Protein AF-0000000079477704 (afdb_homodimer)

Foldseek 3Di:
DPPPPPPPPDQDPVLVVLQCVLPPVNPQWHALVSVQVSDAAPVRHTADSQLSQVLQVVQVPPPPRTDGSVSSSVSVVVLVVLVVLQCVLPPVPPRWAALVSQVVSCVVVPDDDDSVVSQVLLVVQVPPPPNTHISSSSVLSVQLVVLLVVLVVVQPPVPPSDGDDDDVSVVCSCCVRNGD/DPPPVPPPPDQDPVLVVLQCVLPPVNPQWHALVSVQVSDAAPVRHTADSQLSQVLQVVQVPVPPRTDGSVSSSVSVVVLVVLVVLQCVLPVVNPRWAALVSQVVSCVVVPDDDDSVVSQVLLVVQVPPPPRTHISSSSVLSVQLVVLLVVLVVVQPPVPPSDGDDDDVSVVCSCCVRNGD

Radius of gyration: 22.32 Å; Cα contacts (8 Å, |Δi|>4): 446; chains: 2; bounding box: 52×56×102 Å

Secondary structure (DSSP, 8-state):
-----S------HHHHHHHHHH-TT-SS-B-HHHHHHH-B-TTSPBPPHHHHHHHHHHH-TT-SSSB-HHHHHHHHHHHHHHHHHHHHH-TT--SSB-HHHHHHHHHHHT----HHHHHHHHHHH-SSSSSSB-HHHHHHHHHHHHHHHHHHHHH-TT-SSEEEEEHHHHHHHHHHHH--/-----S------HHHHHHHHHH-TT-SS-B-HHHHHHH-B-TTSPBPPHHHHHHHHHHH-TT-SSSB-HHHHHHHHHHHHHHHHHHHHH-TT--SSB-HHHHHHHHHHHT----HHHHHHHHHHH-SSSSSSB-HHHHHHHHHHHHHHHHHHHHH-TT-SSEEEEEHHHHHHHHHHHH--

Structure (mmCIF, N/CA/C/O backbone):
data_AF-0000000079477704-model_v1
#
loop_
_entity.id
_entity.type
_entity.pdbx_description
1 polymer 'EF-hand domain-containing protein'
#
loop_
_atom_site.group_PDB
_atom_site.id
_atom_site.type_symbol
_atom_site.label_atom_id
_atom_site.label_alt_id
_atom_site.label_comp_id
_atom_site.label_asym_id
_atom_site.label_entity_id
_atom_site.label_seq_id
_atom_site.pdbx_PDB_ins_code
_atom_site.Cartn_x
_atom_site.Cartn_y
_atom_site.Cartn_z
_atom_site.occupancy
_atom_site.B_iso_or_equiv
_atom_site.auth_seq_id
_atom_site.auth_comp_id
_atom_site.auth_asym_id
_atom_site.auth_atom_id
_atom_site.pdbx_PDB_model_num
ATOM 1 N N . MET A 1 1 ? -2.963 -4.039 52.625 1 27.77 1 MET A N 1
ATOM 2 C CA . MET A 1 1 ? -3.879 -3.754 51.531 1 27.77 1 MET A CA 1
ATOM 3 C C . MET A 1 1 ? -3.123 -3.232 50.312 1 27.77 1 MET A C 1
ATOM 5 O O . MET A 1 1 ? -2.354 -2.275 50.406 1 27.77 1 MET A O 1
ATOM 9 N N . ALA A 1 2 ? -2.695 -4.137 49.344 1 34.78 2 ALA A N 1
ATOM 10 C CA . ALA A 1 2 ? -1.72 -3.854 48.312 1 34.78 2 ALA A CA 1
ATOM 11 C C . ALA A 1 2 ? -2.135 -2.637 47.469 1 34.78 2 ALA A C 1
ATOM 13 O O . ALA A 1 2 ? -3.244 -2.59 46.938 1 34.78 2 ALA A O 1
ATOM 14 N N . TYR A 1 3 ? -1.804 -1.426 47.812 1 32.28 3 TYR A N 1
ATOM 15 C CA . TYR A 1 3 ? -2 -0.126 47.188 1 32.28 3 TYR A CA 1
ATOM 16 C C . TYR A 1 3 ? -1.546 -0.151 45.719 1 32.28 3 TYR A C 1
ATOM 18 O O . TYR A 1 3 ? -0.346 -0.198 45.438 1 32.28 3 TYR A O 1
ATOM 26 N N . ASN A 1 4 ? -2.066 -1.053 44.844 1 39.19 4 ASN A N 1
ATOM 27 C CA . ASN A 1 4 ? -1.579 -1.039 43.469 1 39.19 4 ASN A CA 1
ATOM 28 C C . ASN A 1 4 ? -1.781 0.325 42.812 1 39.19 4 ASN A C 1
ATOM 30 O O . ASN A 1 4 ? -2.912 0.714 42.531 1 39.19 4 ASN A O 1
ATOM 34 N N . PRO A 1 5 ? -1.145 1.386 43.094 1 41 5 PRO A N 1
ATOM 35 C CA . PRO A 1 5 ? -1.197 2.805 42.75 1 41 5 PRO A CA 1
ATOM 36 C C . PRO A 1 5 ? -1.331 3.023 41.25 1 41 5 PRO A C 1
ATOM 38 O O . PRO A 1 5 ? -1.493 4.16 40.781 1 41 5 PRO A O 1
ATOM 41 N N . TYR A 1 6 ? -0.467 2.33 40.469 1 41.47 6 TYR A N 1
ATOM 42 C CA . TYR A 1 6 ? -0.466 2.623 39.062 1 41.47 6 TYR A CA 1
ATOM 43 C C . TYR A 1 6 ? -1.822 2.314 38.438 1 41.47 6 TYR A C 1
ATOM 45 O O . TYR A 1 6 ? -2.131 1.156 38.156 1 41.47 6 TYR A O 1
ATOM 53 N N . GLY A 1 7 ? -2.875 2.807 38.875 1 41.41 7 GLY A N 1
ATOM 54 C CA . GLY A 1 7 ? -4.234 2.674 38.375 1 41.41 7 GLY A CA 1
ATOM 55 C C . GLY A 1 7 ? -4.312 2.682 36.844 1 41.41 7 GLY A C 1
ATOM 56 O O . GLY A 1 7 ? -3.398 3.168 36.188 1 41.41 7 GLY A O 1
ATOM 57 N N . ALA A 1 8 ? -4.816 1.802 36.25 1 48.41 8 ALA A N 1
ATOM 58 C CA . ALA A 1 8 ? -4.973 1.743 34.812 1 48.41 8 ALA A CA 1
ATOM 59 C C . ALA A 1 8 ? -5.238 3.131 34.219 1 48.41 8 ALA A C 1
ATOM 61 O O . ALA A 1 8 ? -6.125 3.848 34.688 1 48.41 8 ALA A O 1
ATOM 62 N N . PRO A 1 9 ? -4.242 3.943 33.594 1 57.53 9 PRO A N 1
ATOM 63 C CA . PRO A 1 9 ? -4.492 5.305 33.125 1 57.53 9 PRO A CA 1
ATOM 64 C C . PRO A 1 9 ? -5.93 5.508 32.656 1 57.53 9 PRO A C 1
ATOM 66 O O . PRO A 1 9 ? -6.512 4.621 32.031 1 57.53 9 PRO A O 1
ATOM 69 N N . SER A 1 10 ? -6.672 6.387 33.281 1 75.5 10 SER A N 1
ATOM 70 C CA . SER A 1 10 ? -8.078 6.68 33.031 1 75.5 10 SER A CA 1
ATOM 71 C C . SER A 1 10 ? -8.32 7.141 31.609 1 75.5 10 SER A C 1
ATOM 73 O O . SER A 1 10 ? -7.527 7.906 31.047 1 75.5 10 SER A O 1
ATOM 75 N N . VAL A 1 11 ? -8.984 6.398 30.875 1 83.75 11 VAL A N 1
ATOM 76 C CA . VAL A 1 11 ? -9.391 6.734 29.516 1 83.75 11 VAL A CA 1
ATOM 77 C C . VAL A 1 11 ? -10.32 7.949 29.531 1 83.75 11 VAL A C 1
ATOM 79 O O . VAL A 1 11 ? -11.195 8.047 30.391 1 83.75 11 VAL A O 1
ATOM 82 N N . ASN A 1 12 ? -9.922 9.016 28.75 1 89.25 12 ASN A N 1
ATOM 83 C CA . ASN A 1 12 ? -10.789 10.164 28.516 1 89.25 12 ASN A CA 1
ATOM 84 C C . ASN A 1 12 ? -12.219 9.727 28.219 1 89.25 12 ASN A C 1
ATOM 86 O O . ASN A 1 12 ? -12.453 8.891 27.344 1 89.25 12 ASN A O 1
ATOM 90 N N . PRO A 1 13 ? -13.148 10.266 28.938 1 91.31 13 PRO A N 1
ATOM 91 C CA . PRO A 1 13 ? -14.547 9.883 28.719 1 91.31 13 PRO A CA 1
ATOM 92 C C . PRO A 1 13 ? -15.008 10.109 27.281 1 91.31 13 PRO A C 1
ATOM 94 O O . PRO A 1 13 ? -15.789 9.312 26.75 1 91.31 13 PRO A O 1
ATOM 97 N N . GLN A 1 14 ? -14.562 11.172 26.734 1 91.38 14 GLN A N 1
ATOM 98 C CA . GLN A 1 14 ? -14.906 11.43 25.344 1 91.38 14 GLN A CA 1
ATOM 99 C C . GLN A 1 14 ? -14.43 10.305 24.438 1 91.38 14 GLN A C 1
ATOM 101 O O . GLN A 1 14 ? -15.164 9.867 23.547 1 91.38 14 GLN A O 1
ATOM 106 N N . VAL A 1 15 ? -13.273 9.859 24.688 1 93.75 15 VAL A N 1
ATOM 107 C CA . VAL A 1 15 ? -12.688 8.781 23.891 1 93.75 15 VAL A CA 1
ATOM 108 C C . VAL A 1 15 ? -13.453 7.484 24.141 1 93.75 15 VAL A C 1
ATOM 110 O O . VAL A 1 15 ? -13.656 6.691 23.219 1 93.75 15 VAL A O 1
ATOM 113 N N . GLN A 1 16 ? -13.867 7.305 25.297 1 93.81 16 GLN A N 1
ATOM 114 C CA . GLN A 1 16 ? -14.648 6.117 25.625 1 93.81 16 GLN A CA 1
ATOM 115 C C . GLN A 1 16 ? -15.961 6.09 24.844 1 93.81 16 GLN A C 1
ATOM 117 O O . GLN A 1 16 ? -16.359 5.047 24.312 1 93.81 16 GLN A O 1
ATOM 122 N N . HIS A 1 17 ? -16.625 7.238 24.781 1 93.94 17 HIS A N 1
ATOM 123 C CA . HIS A 1 17 ? -17.859 7.344 24.031 1 93.94 17 HIS A CA 1
ATOM 124 C C . HIS A 1 17 ? -17.625 7.078 22.547 1 93.94 17 HIS A C 1
ATOM 126 O O . HIS A 1 17 ? -18.406 6.371 21.906 1 93.94 17 HIS A O 1
ATOM 132 N N . MET A 1 18 ? -16.547 7.617 22.109 1 93.06 18 MET A N 1
ATOM 133 C CA . MET A 1 18 ? -16.203 7.426 20.703 1 93.06 18 MET A CA 1
ATOM 134 C C . MET A 1 18 ? -15.906 5.961 20.406 1 93.06 18 MET A C 1
ATOM 136 O O . MET A 1 18 ? -16.344 5.426 19.391 1 93.06 18 MET A O 1
ATOM 140 N N . PHE A 1 19 ? -15.18 5.355 21.297 1 95.88 19 PHE A N 1
ATOM 141 C CA . PHE A 1 19 ? -14.859 3.941 21.156 1 95.88 19 PHE A CA 1
ATOM 142 C C . PHE A 1 19 ? -16.125 3.105 21.016 1 95.88 19 PHE A C 1
ATOM 144 O O . PHE A 1 19 ? -16.219 2.25 20.141 1 95.88 19 PHE A O 1
ATOM 151 N N . MET A 1 20 ? -17.047 3.381 21.844 1 94.94 20 MET A N 1
ATOM 152 C CA . MET A 1 20 ? -18.312 2.637 21.844 1 94.94 20 MET A CA 1
ATOM 153 C C . MET A 1 20 ? -19.078 2.852 20.547 1 94.94 20 MET A C 1
ATOM 155 O O . MET A 1 20 ? -19.703 1.927 20.031 1 94.94 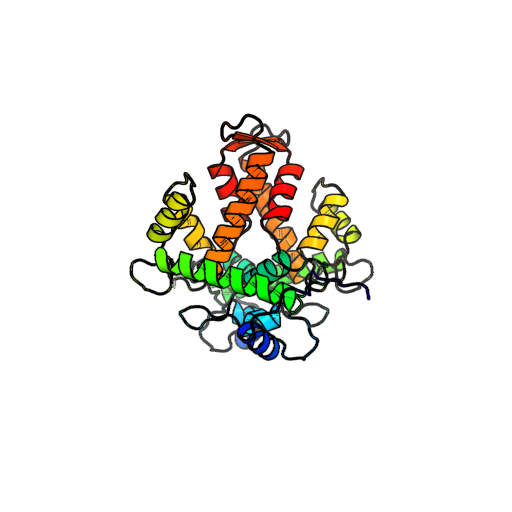20 MET A O 1
ATOM 159 N N . ALA A 1 21 ? -18.953 4.027 20.016 1 94.69 21 ALA A N 1
ATOM 160 C CA . ALA A 1 21 ? -19.625 4.348 18.75 1 94.69 21 ALA A CA 1
ATOM 161 C C . ALA A 1 21 ? -18.953 3.641 17.578 1 94.69 21 ALA A C 1
ATOM 163 O O . ALA A 1 21 ? -19.625 3.236 16.625 1 94.69 21 ALA A O 1
ATOM 164 N N . VAL A 1 22 ? -17.688 3.51 17.672 1 95.38 22 VAL A N 1
ATOM 165 C CA . VAL A 1 22 ? -16.906 2.928 16.578 1 95.38 22 VAL A CA 1
ATOM 166 C C . VAL A 1 22 ? -17.016 1.405 16.625 1 95.38 22 VAL A C 1
ATOM 168 O O . VAL A 1 22 ? -17.062 0.753 15.57 1 95.38 22 VAL A O 1
ATOM 171 N N . ASP A 1 23 ? -17.094 0.893 17.828 1 97.12 23 ASP A N 1
ATOM 172 C CA . ASP A 1 23 ? -17.188 -0.55 18.031 1 97.12 23 ASP A CA 1
ATOM 173 C C . ASP A 1 23 ? -18.594 -1.057 17.719 1 97.12 23 ASP A C 1
ATOM 175 O O . ASP A 1 23 ? -19.328 -1.487 18.609 1 97.12 23 ASP A O 1
ATOM 179 N N . LYS A 1 24 ? -18.891 -1.231 16.531 1 95.31 24 LYS A N 1
ATOM 180 C CA . LYS A 1 24 ? -20.25 -1.513 16.062 1 95.31 24 LYS A CA 1
ATOM 181 C C . LYS A 1 24 ? -20.734 -2.855 16.594 1 95.31 24 LYS A C 1
ATOM 183 O O . LYS A 1 24 ? -21.922 -3.008 16.906 1 95.31 24 LYS A O 1
ATOM 188 N N . ASP A 1 25 ? -19.922 -3.842 16.719 1 95 25 ASP A N 1
ATOM 189 C CA . ASP A 1 25 ? -20.359 -5.156 17.172 1 95 25 ASP A CA 1
ATOM 190 C C . ASP A 1 25 ? -20.188 -5.305 18.688 1 95 25 ASP A C 1
ATOM 192 O O . ASP A 1 25 ? -20.406 -6.391 19.234 1 95 25 ASP A O 1
ATOM 196 N N . ARG A 1 26 ? -19.719 -4.281 19.359 1 95.88 26 ARG A N 1
ATOM 197 C CA . ARG A 1 26 ? -19.562 -4.203 20.812 1 95.88 26 ARG A CA 1
ATOM 198 C C . ARG A 1 26 ? -18.672 -5.328 21.328 1 95.88 26 ARG A C 1
ATOM 200 O O . ARG A 1 26 ? -18.969 -5.938 22.359 1 95.88 26 ARG A O 1
ATOM 207 N N . SER A 1 27 ? -17.625 -5.621 20.594 1 95.75 27 SER A N 1
ATOM 208 C CA . SER A 1 27 ? -16.719 -6.699 20.953 1 95.75 27 SER A CA 1
ATOM 209 C C . SER A 1 27 ? -15.648 -6.219 21.938 1 95.75 27 SER A C 1
ATOM 211 O O . SER A 1 27 ? -14.93 -7.031 22.531 1 95.75 27 SER A O 1
ATOM 213 N N . GLY A 1 28 ? -15.57 -4.961 22.094 1 96.25 28 GLY A N 1
ATOM 214 C CA . GLY A 1 28 ? -14.469 -4.398 22.875 1 96.25 28 GLY A CA 1
ATOM 215 C C . GLY A 1 28 ? -13.188 -4.25 22.062 1 96.25 28 GLY A C 1
ATOM 216 O O . GLY A 1 28 ? -12.148 -3.889 22.609 1 96.25 28 GLY A O 1
ATOM 217 N N . GLN A 1 29 ? -13.25 -4.535 20.828 1 96.56 29 GLN A N 1
ATOM 218 C CA . GLN A 1 29 ? -12.141 -4.414 19.875 1 96.56 29 GLN A CA 1
ATOM 219 C C . GLN A 1 29 ? -12.57 -3.666 18.625 1 96.56 29 GLN A C 1
ATOM 221 O O . GLN A 1 29 ? -13.703 -3.818 18.156 1 96.56 29 GLN A O 1
ATOM 226 N N . ILE A 1 30 ? -11.68 -2.816 18.125 1 96.75 30 ILE A N 1
ATOM 227 C CA . ILE A 1 30 ? -11.969 -2.08 16.906 1 96.75 30 ILE A CA 1
ATOM 228 C C . ILE A 1 30 ? -11.156 -2.664 15.75 1 96.75 30 ILE A C 1
ATOM 230 O O . ILE A 1 30 ? -9.938 -2.838 15.859 1 96.75 30 ILE A O 1
ATOM 234 N N . THR A 1 31 ? -11.859 -3.018 14.68 1 93.44 31 THR A N 1
ATOM 235 C CA . THR A 1 31 ? -11.227 -3.48 13.445 1 93.44 31 THR A CA 1
ATOM 236 C C . THR A 1 31 ? -10.906 -2.305 12.523 1 93.44 31 THR A C 1
ATOM 238 O O . THR A 1 31 ? -11.352 -1.181 12.773 1 93.44 31 THR A O 1
ATOM 241 N N . ALA A 1 32 ? -10.156 -2.635 11.438 1 92.19 32 ALA A N 1
ATOM 242 C CA . ALA A 1 32 ? -9.859 -1.611 10.445 1 92.19 32 ALA A CA 1
ATOM 243 C C . ALA A 1 32 ? -11.133 -1.113 9.766 1 92.19 32 ALA A C 1
ATOM 245 O O . ALA A 1 32 ? -11.266 0.08 9.484 1 92.19 32 ALA A O 1
ATOM 246 N N . LYS A 1 33 ? -12.023 -1.988 9.555 1 90.31 33 LYS A N 1
ATOM 247 C CA . LYS A 1 33 ? -13.281 -1.628 8.914 1 90.31 33 LYS A CA 1
ATOM 248 C C . LYS A 1 33 ? -14.117 -0.721 9.805 1 90.31 33 LYS A C 1
ATOM 250 O O . LYS A 1 33 ? -14.688 0.265 9.336 1 90.31 33 LYS A O 1
ATOM 255 N N . GLU A 1 34 ? -14.172 -1.097 11.039 1 95.5 34 GLU A N 1
ATOM 256 C CA . GLU A 1 34 ? -14.891 -0.251 11.984 1 95.5 34 GLU A CA 1
ATOM 257 C C . GLU A 1 34 ? -14.25 1.129 12.094 1 95.5 34 GLU A C 1
ATOM 259 O O . GLU A 1 34 ? -14.953 2.141 12.164 1 95.5 34 GLU A O 1
ATOM 264 N N . LEU A 1 35 ? -12.938 1.15 12.109 1 96 35 LEU A N 1
ATOM 265 C CA . LEU A 1 35 ? -12.203 2.408 12.172 1 96 35 LEU A CA 1
ATOM 266 C C . LEU A 1 35 ? -12.461 3.256 10.93 1 96 35 LEU A C 1
ATOM 268 O O . LEU A 1 35 ? -12.633 4.473 11.031 1 96 35 LEU A O 1
ATOM 272 N N . GLN A 1 36 ? -12.523 2.615 9.812 1 93.5 36 GLN A N 1
ATOM 273 C CA . GLN A 1 36 ? -12.734 3.299 8.539 1 93.5 36 GLN A CA 1
ATOM 274 C C . GLN A 1 36 ? -14.062 4.043 8.523 1 93.5 36 GLN A C 1
ATOM 276 O O . GLN A 1 36 ? -14.164 5.137 7.969 1 93.5 36 GLN A O 1
ATOM 281 N N . VAL A 1 37 ? -15.055 3.504 9.117 1 91.56 37 VAL A N 1
ATOM 282 C CA . VAL A 1 37 ? -16.375 4.109 9.148 1 91.56 37 VAL A CA 1
ATOM 283 C C . VAL A 1 37 ? -16.375 5.332 10.062 1 91.56 37 VAL A C 1
ATOM 285 O O . VAL A 1 37 ? -17.141 6.273 9.859 1 91.56 37 VAL A O 1
ATOM 288 N N . ALA A 1 38 ? -15.438 5.391 10.945 1 92.19 38 ALA A N 1
ATOM 289 C CA . ALA A 1 38 ? -15.414 6.438 11.969 1 92.19 38 ALA A CA 1
ATOM 290 C C . ALA A 1 38 ? -14.531 7.602 11.539 1 92.19 38 ALA A C 1
ATOM 292 O O . ALA A 1 38 ? -14.648 8.711 12.07 1 92.19 38 ALA A O 1
ATOM 293 N N . LEU A 1 39 ? -13.617 7.316 10.688 1 94.31 39 LEU A N 1
ATOM 294 C CA . LEU A 1 39 ? -12.648 8.336 10.297 1 94.31 39 LEU A CA 1
ATOM 295 C C . LEU A 1 39 ? -12.984 8.922 8.93 1 94.31 39 LEU A C 1
ATOM 297 O O . LEU A 1 39 ? -13.148 8.172 7.957 1 94.31 39 LEU A O 1
ATOM 301 N N . ILE A 1 40 ? -13.008 10.266 8.914 1 93.5 40 ILE A N 1
ATOM 302 C CA . ILE A 1 40 ? -13.414 10.938 7.684 1 93.5 40 ILE A CA 1
ATOM 303 C C . ILE A 1 40 ? -12.422 12.039 7.344 1 93.5 40 ILE A C 1
ATOM 305 O O . ILE A 1 40 ? -11.852 12.672 8.234 1 93.5 40 ILE A O 1
ATOM 309 N N . ASN A 1 41 ? -12.281 12.18 6.082 1 95.44 41 ASN A N 1
ATOM 310 C CA . ASN A 1 41 ? -11.5 13.32 5.598 1 95.44 41 ASN A CA 1
ATOM 311 C C . ASN A 1 41 ? -12.312 14.609 5.625 1 95.44 41 ASN A C 1
ATOM 313 O O . ASN A 1 41 ? -13.508 14.594 5.922 1 95.44 41 ASN A O 1
ATOM 317 N N . SER A 1 42 ? -11.617 15.727 5.367 1 92.44 42 SER A N 1
ATOM 318 C CA . SER A 1 42 ? -12.273 17.031 5.363 1 92.44 42 SER A CA 1
ATOM 319 C C . SER A 1 42 ? -13.336 17.109 4.273 1 92.44 42 SER A C 1
ATOM 321 O O . SER A 1 42 ? -14.297 17.875 4.387 1 92.44 42 SER A O 1
ATOM 323 N N . ASN A 1 43 ? -13.219 16.359 3.238 1 91.25 43 ASN A N 1
ATOM 324 C CA . ASN A 1 43 ? -14.195 16.359 2.152 1 91.25 43 ASN A CA 1
ATOM 325 C C . ASN A 1 43 ? -15.273 15.297 2.371 1 91.25 43 ASN A C 1
ATOM 327 O O . ASN A 1 43 ? -15.945 14.891 1.425 1 91.25 43 ASN A O 1
ATOM 331 N N . TRP A 1 44 ? -15.289 14.742 3.508 1 92.19 44 TRP A N 1
ATOM 332 C CA . TRP A 1 44 ? -16.297 13.805 3.98 1 92.19 44 TRP A CA 1
ATOM 333 C C . TRP A 1 44 ? -16.109 12.43 3.35 1 92.19 44 TRP A C 1
ATOM 335 O O . TRP A 1 44 ? -16.984 11.562 3.457 1 92.19 44 TRP A O 1
ATOM 345 N N . SER A 1 45 ? -15.008 12.25 2.699 1 91.75 45 SER A N 1
ATOM 346 C CA . SER A 1 45 ? -14.711 10.906 2.211 1 91.75 45 SER A CA 1
ATOM 347 C C . SER A 1 45 ? -14.188 10.016 3.328 1 91.75 45 SER A C 1
ATOM 349 O O . SER A 1 45 ? -13.555 10.5 4.27 1 91.75 45 SER A O 1
ATOM 351 N N . PRO A 1 46 ? -14.508 8.742 3.17 1 91.25 46 PRO A N 1
ATOM 352 C CA . PRO A 1 46 ? -13.953 7.828 4.168 1 91.25 46 PRO A CA 1
ATOM 353 C C . PRO A 1 46 ? -12.438 7.695 4.062 1 91.25 46 PRO A C 1
ATOM 355 O O . PRO A 1 46 ? -11.867 7.93 2.992 1 91.25 46 PRO A O 1
ATOM 358 N N . PHE A 1 47 ? -11.867 7.32 5.203 1 95.12 47 PHE A N 1
ATOM 359 C CA . PHE A 1 47 ? -10.445 6.988 5.184 1 95.12 47 PHE A CA 1
ATOM 360 C C . PHE A 1 47 ? -10.18 5.777 4.301 1 95.12 47 PHE A C 1
ATOM 362 O O . PHE A 1 47 ? -11.008 4.863 4.23 1 95.12 47 PHE A O 1
ATOM 369 N N . ASN A 1 48 ? -9 5.871 3.68 1 89.94 48 ASN A N 1
ATOM 370 C CA . ASN A 1 48 ? -8.594 4.688 2.928 1 89.94 48 ASN A CA 1
ATOM 371 C C . ASN A 1 48 ? -8.336 3.5 3.85 1 89.94 48 ASN A C 1
ATOM 373 O O . ASN A 1 48 ? -7.812 3.666 4.953 1 89.94 48 ASN A O 1
ATOM 377 N N . GLU A 1 49 ? -8.703 2.369 3.332 1 88.5 49 GLU A N 1
ATOM 378 C CA . GLU A 1 49 ? -8.594 1.157 4.141 1 88.5 49 GLU A CA 1
ATOM 379 C C . GLU A 1 49 ? -7.141 0.889 4.539 1 88.5 49 GLU A C 1
ATOM 381 O O . GLU A 1 49 ? -6.871 0.476 5.668 1 88.5 49 GLU A O 1
ATOM 386 N N . GLU A 1 50 ? -6.266 1.146 3.678 1 88.88 50 GLU A N 1
ATOM 387 C CA . GLU A 1 50 ? -4.855 0.886 3.939 1 88.88 50 GLU A CA 1
ATOM 388 C C . GLU A 1 50 ? -4.336 1.75 5.086 1 88.88 50 GLU A C 1
ATOM 390 O O . GLU A 1 50 ? -3.557 1.283 5.918 1 88.88 50 GLU A O 1
ATOM 395 N N . THR A 1 51 ? -4.758 2.953 5.105 1 94.12 51 THR A N 1
ATOM 396 C CA . THR A 1 51 ? -4.355 3.846 6.188 1 94.12 51 THR A CA 1
ATOM 397 C C . THR A 1 51 ? -4.906 3.363 7.523 1 94.12 51 THR A C 1
ATOM 399 O O . THR A 1 51 ? -4.211 3.4 8.539 1 94.12 51 THR A O 1
ATOM 402 N N . CYS A 1 52 ? -6.109 2.857 7.5 1 94.75 52 CYS A N 1
ATOM 403 C CA . CYS A 1 52 ? -6.703 2.326 8.719 1 94.75 52 CYS A CA 1
ATOM 404 C C . CYS A 1 52 ? -5.949 1.095 9.203 1 94.75 52 CYS A C 1
ATOM 406 O O . CYS A 1 52 ? -5.695 0.947 10.406 1 94.75 52 CYS A O 1
ATOM 408 N N . ARG A 1 53 ? -5.527 0.28 8.32 1 91.19 53 ARG A N 1
ATOM 409 C CA . ARG A 1 53 ? -4.746 -0.896 8.688 1 91.19 53 ARG A CA 1
ATOM 410 C C . ARG A 1 53 ? -3.396 -0.493 9.281 1 91.19 53 ARG A C 1
ATOM 412 O O . ARG A 1 53 ? -2.941 -1.086 10.258 1 91.19 53 ARG A O 1
ATOM 419 N N . LEU A 1 54 ? -2.812 0.484 8.641 1 93.06 54 LEU A N 1
ATOM 420 C CA . LEU A 1 54 ? -1.563 1.032 9.156 1 93.06 54 LEU A CA 1
ATOM 421 C C . LEU A 1 54 ? -1.73 1.51 10.594 1 93.06 54 LEU A C 1
ATOM 423 O O . LEU A 1 54 ? -0.939 1.149 11.469 1 93.06 54 LEU A O 1
ATOM 427 N N . MET A 1 55 ? -2.797 2.244 10.836 1 96.06 55 MET A N 1
ATOM 428 C CA . MET A 1 55 ? -3.033 2.803 12.164 1 96.06 55 MET A CA 1
ATOM 429 C C . MET A 1 55 ? -3.279 1.694 13.188 1 96.06 55 MET A C 1
ATOM 431 O O . MET A 1 55 ? -2.742 1.733 14.297 1 96.06 55 MET A O 1
ATOM 435 N N . ILE A 1 56 ? -4.023 0.714 12.766 1 94.94 56 ILE A N 1
ATOM 436 C CA . ILE A 1 56 ? -4.285 -0.418 13.656 1 94.94 56 ILE A CA 1
ATOM 437 C C . ILE A 1 56 ? -2.975 -1.126 13.984 1 94.94 56 ILE A C 1
ATOM 439 O O . ILE A 1 56 ? -2.693 -1.413 15.148 1 94.94 56 ILE A O 1
ATOM 443 N N . SER A 1 57 ? -2.238 -1.315 12.992 1 92.88 57 SER A N 1
ATOM 444 C CA . SER A 1 57 ? -0.978 -2.025 13.18 1 92.88 57 SER A CA 1
ATOM 445 C C . SER A 1 57 ? -0.049 -1.266 14.117 1 92.88 57 SER A C 1
ATOM 447 O O . SER A 1 57 ? 0.688 -1.874 14.898 1 92.88 57 SER A O 1
ATOM 449 N N . MET A 1 58 ? -0.069 0.005 14.109 1 94.25 58 MET A N 1
ATOM 450 C CA . MET A 1 58 ? 0.82 0.852 14.898 1 94.25 58 MET A CA 1
ATOM 451 C C . MET A 1 58 ? 0.465 0.782 16.375 1 94.25 58 MET A C 1
ATOM 453 O O . MET A 1 58 ? 1.337 0.921 17.234 1 94.25 58 MET A O 1
ATOM 457 N N . PHE A 1 59 ? -0.758 0.498 16.656 1 96.44 59 PHE A N 1
ATOM 458 C CA . PHE A 1 59 ? -1.162 0.635 18.047 1 96.44 59 PHE A CA 1
ATOM 459 C C . PHE A 1 59 ? -1.629 -0.702 18.609 1 96.44 59 PHE A C 1
ATOM 461 O O . PHE A 1 59 ? -1.918 -0.812 19.812 1 96.44 59 PHE A O 1
ATOM 468 N N . ASP A 1 60 ? -1.646 -1.656 17.719 1 93.94 60 ASP A N 1
ATOM 469 C CA . ASP A 1 60 ? -2.018 -3.002 18.141 1 93.94 60 ASP A CA 1
ATOM 470 C C . ASP A 1 60 ? -0.871 -3.676 18.891 1 93.94 60 ASP A C 1
ATOM 472 O O . ASP A 1 60 ? -0.173 -4.527 18.344 1 93.94 60 ASP A O 1
ATOM 476 N N . ARG A 1 61 ? -0.753 -3.502 20.141 1 91.31 61 ARG A N 1
ATOM 477 C CA . ARG A 1 61 ? 0.376 -3.953 20.953 1 91.31 61 ARG A CA 1
ATOM 478 C C . ARG A 1 61 ? 0.339 -5.465 21.141 1 91.31 61 ARG A C 1
ATOM 480 O O . ARG A 1 61 ? 1.385 -6.105 21.266 1 91.31 61 ARG A O 1
ATOM 487 N N . ASP A 1 62 ? -0.816 -6.027 21.141 1 89.81 62 ASP A N 1
ATOM 488 C CA . ASP A 1 62 ? -0.905 -7.457 21.422 1 89.81 62 ASP A CA 1
ATOM 489 C C . ASP A 1 62 ? -0.984 -8.273 20.141 1 89.81 62 ASP A C 1
ATOM 491 O O . ASP A 1 62 ? -1.132 -9.492 20.172 1 89.81 62 ASP A O 1
ATOM 495 N N . GLY A 1 63 ? -1.014 -7.668 18.969 1 86.44 63 GLY A N 1
ATOM 496 C CA . GLY A 1 63 ? -0.907 -8.352 17.688 1 86.44 63 GLY A CA 1
ATOM 497 C C . GLY A 1 63 ? -2.166 -9.102 17.312 1 86.44 63 GLY A C 1
ATOM 498 O O . GLY A 1 63 ? -2.107 -10.094 16.578 1 86.44 63 GLY A O 1
ATOM 499 N N . THR A 1 64 ? -3.301 -8.609 17.766 1 87.69 64 THR A N 1
ATOM 500 C CA . THR A 1 64 ? -4.559 -9.305 17.516 1 87.69 64 THR A CA 1
ATOM 501 C C . THR A 1 64 ? -5.145 -8.883 16.172 1 87.69 64 THR A C 1
ATOM 503 O O . THR A 1 64 ? -6.066 -9.516 15.656 1 87.69 64 THR A O 1
ATOM 506 N N . GLY A 1 65 ? -4.637 -7.762 15.625 1 88.94 65 GLY A N 1
ATOM 507 C CA . GLY A 1 65 ? -5.207 -7.211 14.406 1 88.94 65 GLY A CA 1
ATOM 508 C C . GLY A 1 65 ? -6.305 -6.195 14.672 1 88.94 65 GLY A C 1
ATOM 509 O O . GLY A 1 65 ? -6.895 -5.656 13.734 1 88.94 65 GLY A O 1
ATOM 510 N N . THR A 1 66 ? -6.602 -6.02 15.953 1 94.25 66 THR A N 1
ATOM 511 C CA . THR A 1 66 ? -7.578 -5.047 16.422 1 94.25 66 THR A CA 1
ATOM 512 C C . THR A 1 66 ? -7.008 -4.215 17.562 1 94.25 66 THR A C 1
ATOM 514 O O . THR A 1 66 ? -5.891 -4.469 18.031 1 94.25 66 THR A O 1
ATOM 517 N N . ILE A 1 67 ? -7.73 -3.189 17.922 1 96.31 67 ILE A N 1
ATOM 518 C CA . ILE A 1 67 ? -7.219 -2.391 19.031 1 96.31 67 ILE A CA 1
ATOM 519 C C . ILE A 1 67 ? -8.281 -2.279 20.125 1 96.31 67 ILE A C 1
ATOM 521 O O . ILE A 1 67 ? -9.477 -2.178 19.828 1 96.31 67 ILE A O 1
ATOM 525 N N . ASN A 1 68 ? -7.816 -2.381 21.328 1 96.5 68 ASN A N 1
ATOM 526 C CA . ASN A 1 68 ? -8.688 -2.207 22.5 1 96.5 68 ASN A CA 1
ATOM 527 C C . ASN A 1 68 ? -8.828 -0.736 22.875 1 96.5 68 ASN A C 1
ATOM 529 O O . ASN A 1 68 ? -8.305 0.141 22.188 1 96.5 68 ASN A O 1
ATOM 533 N N . LEU A 1 69 ? -9.586 -0.535 23.969 1 95.88 69 LEU A N 1
ATOM 534 C CA . LEU A 1 69 ? -9.922 0.829 24.359 1 95.88 69 LEU A CA 1
ATOM 535 C C . LEU A 1 69 ? -8.664 1.631 24.672 1 95.88 69 LEU A C 1
ATOM 537 O O . LEU A 1 69 ? -8.539 2.785 24.266 1 95.88 69 LEU A O 1
ATOM 541 N N . HIS A 1 70 ? -7.789 1.084 25.359 1 95.5 70 HIS A N 1
ATOM 542 C CA . HIS A 1 70 ? -6.562 1.789 25.719 1 95.5 70 HIS A CA 1
ATOM 543 C C . HIS A 1 70 ? -5.727 2.105 24.484 1 95.5 70 HIS A C 1
ATOM 545 O O . HIS A 1 70 ? -5.211 3.219 24.359 1 95.5 70 HIS A O 1
ATOM 551 N N . GLU A 1 71 ? -5.609 1.164 23.625 1 96.75 71 GLU A N 1
ATOM 552 C CA . GLU A 1 71 ? -4.906 1.371 22.375 1 96.75 71 GLU A CA 1
ATOM 553 C C . GLU A 1 71 ? -5.598 2.432 21.516 1 96.75 71 GLU A C 1
ATOM 555 O O . GLU A 1 71 ? -4.934 3.246 20.875 1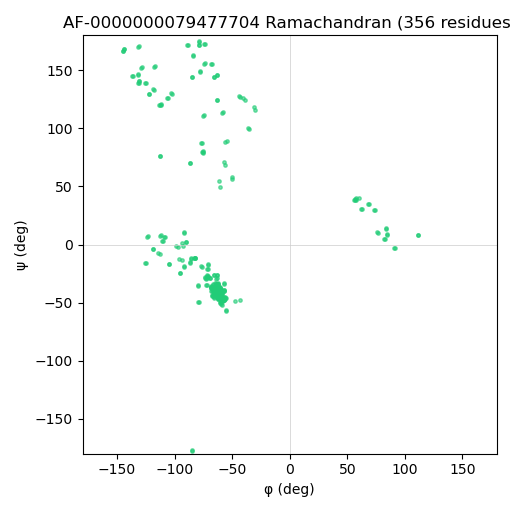 96.75 71 GLU A O 1
ATOM 560 N N . PHE A 1 72 ? -6.867 2.42 21.656 1 97 72 PHE A N 1
ATOM 561 C CA . PHE A 1 72 ? -7.656 3.395 20.906 1 97 72 PHE A CA 1
ATOM 562 C C . PHE A 1 72 ? -7.406 4.805 21.422 1 97 72 PHE A C 1
ATOM 564 O O . PHE A 1 72 ? -7.371 5.762 20.656 1 97 72 PHE A O 1
ATOM 571 N N . GLN A 1 73 ? -7.305 4.922 22.672 1 96.38 73 GLN A N 1
ATOM 572 C CA . GLN A 1 73 ? -7.008 6.23 23.234 1 96.38 73 GLN A CA 1
ATOM 573 C C . GLN A 1 73 ? -5.711 6.801 22.656 1 96.38 73 GLN A C 1
ATOM 575 O O . GLN A 1 73 ? -5.648 7.98 22.312 1 96.38 73 GLN A O 1
ATOM 580 N N . GLN A 1 74 ? -4.762 5.969 22.609 1 96.88 74 GLN A N 1
ATOM 581 C CA . GLN A 1 74 ? -3.484 6.398 22.047 1 96.88 74 GLN A CA 1
ATOM 582 C C . GLN A 1 74 ? -3.629 6.75 20.562 1 96.88 74 GLN A C 1
ATOM 584 O O . GLN A 1 74 ? -3.047 7.734 20.094 1 96.88 74 GLN A O 1
ATOM 589 N N . LEU A 1 75 ? -4.336 5.957 19.844 1 96.94 75 LEU A N 1
ATOM 590 C CA . LEU A 1 75 ? -4.594 6.227 18.438 1 96.94 75 LEU A CA 1
ATOM 591 C C . LEU A 1 75 ? -5.312 7.562 18.25 1 96.94 75 LEU A C 1
ATOM 593 O O . LEU A 1 75 ? -4.965 8.344 17.359 1 96.94 75 LEU A O 1
ATOM 597 N N . TYR A 1 76 ? -6.25 7.777 19.078 1 95.5 76 TYR A N 1
ATOM 598 C CA . TYR A 1 76 ? -7.004 9.023 19.031 1 95.5 76 TYR A CA 1
ATOM 599 C C . TYR A 1 76 ? -6.086 10.227 19.219 1 95.5 76 TYR A C 1
ATOM 601 O O . TYR A 1 76 ? -6.148 11.188 18.453 1 95.5 76 TYR A O 1
ATOM 609 N N . ASP A 1 77 ? -5.305 10.141 20.203 1 96.56 77 ASP A N 1
ATOM 610 C CA . ASP A 1 77 ? -4.355 11.227 20.453 1 96.56 77 ASP A CA 1
ATOM 611 C C . ASP A 1 77 ? -3.414 11.422 19.281 1 96.56 77 ASP A C 1
ATOM 613 O O . ASP A 1 77 ? -3.092 12.555 18.906 1 96.56 77 ASP A O 1
ATOM 617 N N . TYR A 1 78 ? -3.033 10.328 18.703 1 97.06 78 TYR A N 1
ATOM 618 C CA . TYR A 1 78 ? -2.168 10.328 17.531 1 97.06 78 TYR A CA 1
ATOM 619 C C . TYR A 1 78 ? -2.838 11.047 16.359 1 97.06 78 TYR A C 1
ATOM 621 O O . TYR A 1 78 ? -2.234 11.914 15.734 1 97.06 78 TYR A O 1
ATOM 629 N N . ILE A 1 79 ? -4.047 10.773 16.109 1 96.62 79 ILE A N 1
ATOM 630 C CA . ILE A 1 79 ? -4.797 11.359 15 1 96.62 79 ILE A CA 1
ATOM 631 C C . ILE A 1 79 ? -4.984 12.859 15.234 1 96.62 79 ILE A C 1
ATOM 633 O O . ILE A 1 79 ? -4.855 13.664 14.312 1 96.62 79 ILE A O 1
ATOM 637 N N . GLU A 1 80 ? -5.25 13.195 16.453 1 96 80 GLU A N 1
ATOM 638 C CA . GLU A 1 80 ? -5.43 14.609 16.797 1 96 80 GLU A CA 1
ATOM 639 C C . GLU A 1 80 ? -4.148 15.398 16.547 1 96 80 GLU A C 1
ATOM 641 O O . GLU A 1 80 ? -4.199 16.531 16.062 1 96 80 GLU A O 1
ATOM 646 N N . GLN A 1 81 ? -3.102 14.836 16.859 1 97.44 81 GLN A N 1
ATOM 647 C CA . GLN A 1 81 ? -1.819 15.484 16.609 1 97.44 81 GLN A CA 1
ATOM 648 C C . GLN A 1 81 ? -1.582 15.68 15.117 1 97.44 81 GLN A C 1
ATOM 650 O O . GLN A 1 81 ? -1.143 16.75 14.688 1 97.44 81 GLN A O 1
ATOM 655 N N . TRP A 1 82 ? -1.885 14.664 14.352 1 97.69 82 TRP A N 1
ATOM 656 C CA . TRP A 1 82 ? -1.722 14.742 12.906 1 97.69 82 TRP A CA 1
ATOM 657 C C . TRP A 1 82 ? -2.664 15.781 12.305 1 97.69 82 TRP A C 1
ATOM 659 O O . TRP A 1 82 ? -2.316 16.453 11.336 1 97.69 82 TRP A O 1
ATOM 669 N N . LYS A 1 83 ? -3.822 15.875 12.875 1 97.19 83 LYS A N 1
ATOM 670 C CA . LYS A 1 83 ? -4.781 16.875 12.398 1 97.19 83 LYS A CA 1
ATOM 671 C C . LYS A 1 83 ? -4.234 18.281 12.57 1 97.19 83 LYS A C 1
ATOM 673 O O . LYS A 1 83 ? -4.328 19.109 11.648 1 97.19 83 LYS A O 1
ATOM 678 N N . ARG A 1 84 ? -3.697 18.547 13.695 1 97.31 84 ARG A N 1
ATOM 679 C CA . ARG A 1 84 ? -3.102 19.844 13.945 1 97.31 84 ARG A CA 1
ATOM 680 C C . ARG A 1 84 ? -1.958 20.125 12.969 1 97.31 84 ARG A C 1
ATOM 682 O O . ARG A 1 84 ? -1.86 21.219 12.414 1 97.31 84 ARG A O 1
ATOM 689 N N . CYS A 1 85 ? -1.179 19.141 12.828 1 97.5 85 CYS A N 1
ATOM 690 C CA . CYS A 1 85 ? -0.062 19.25 11.898 1 97.5 85 CYS A CA 1
ATOM 691 C C . CYS A 1 85 ? -0.557 19.531 10.484 1 97.5 85 CYS A C 1
ATOM 693 O O . CYS A 1 85 ? -0.076 20.453 9.828 1 97.5 85 CYS A O 1
ATOM 695 N N . PHE A 1 86 ? -1.513 18.766 10.047 1 98.25 86 PHE A N 1
ATOM 696 C CA . PHE A 1 86 ? -2.111 18.906 8.727 1 98.25 86 PHE A CA 1
ATOM 697 C C . PHE A 1 86 ? -2.674 20.297 8.523 1 98.25 86 PHE A C 1
ATOM 699 O O . PHE A 1 86 ? -2.395 20.953 7.508 1 98.25 86 PHE A O 1
ATOM 706 N N . GLN A 1 87 ? -3.385 20.766 9.445 1 97.5 87 GLN A N 1
ATOM 707 C CA . GLN A 1 87 ? -3.998 22.094 9.375 1 97.5 87 GLN A CA 1
ATOM 708 C C . GLN A 1 87 ? -2.938 23.188 9.297 1 97.5 87 GLN A C 1
ATOM 710 O O . GLN A 1 87 ? -3.141 24.219 8.641 1 97.5 87 GLN A O 1
ATOM 715 N N . GLY A 1 88 ? -1.876 22.984 9.922 1 98 88 GLY A N 1
ATOM 716 C CA . GLY A 1 88 ? -0.784 23.938 9.906 1 98 88 GLY A CA 1
ATOM 717 C C . GLY A 1 88 ? -0.148 24.094 8.539 1 98 88 GLY A C 1
ATOM 718 O O . GLY A 1 88 ? 0.378 25.156 8.211 1 98 88 GLY A O 1
ATOM 719 N N . PHE A 1 89 ? -0.245 23.047 7.734 1 98.25 89 PHE A N 1
ATOM 720 C CA . PHE A 1 89 ? 0.437 23.078 6.445 1 98.25 89 PHE A CA 1
ATOM 721 C C . PHE A 1 89 ? -0.557 23.297 5.312 1 98.25 89 PHE A C 1
ATOM 723 O O . PHE A 1 89 ? -0.163 23.594 4.184 1 98.25 89 PHE A O 1
ATOM 730 N N . ASP A 1 90 ? -1.82 23.062 5.688 1 98.19 90 ASP A N 1
ATOM 731 C CA . ASP A 1 90 ? -2.861 23.438 4.734 1 98.19 90 ASP A CA 1
ATOM 732 C C . ASP A 1 90 ? -3.076 24.953 4.715 1 98.19 90 ASP A C 1
ATOM 734 O O . ASP A 1 90 ? -4.117 25.438 5.16 1 98.19 90 ASP A O 1
ATOM 738 N N . GLN A 1 91 ? -2.238 25.672 4.051 1 97.25 91 GLN A N 1
ATOM 739 C CA . GLN A 1 91 ? -2.156 27.125 4.129 1 97.25 91 GLN A CA 1
ATOM 740 C C . GLN A 1 91 ? -3.387 27.781 3.512 1 97.25 91 GLN A C 1
ATOM 742 O O . GLN A 1 91 ? -3.871 28.797 4.008 1 97.25 91 GLN A O 1
ATOM 747 N N . ASP A 1 92 ? -3.938 27.203 2.412 1 97.06 92 ASP A N 1
ATOM 748 C CA . ASP A 1 92 ? -5.086 27.812 1.746 1 97.06 92 ASP A CA 1
ATOM 749 C C . ASP A 1 92 ? -6.398 27.281 2.324 1 97.06 92 ASP A C 1
ATOM 751 O O . ASP A 1 92 ? -7.477 27.625 1.833 1 97.06 92 ASP A O 1
ATOM 755 N N . LYS A 1 93 ? -6.305 26.406 3.348 1 96.81 93 LYS A N 1
ATOM 756 C CA . LYS A 1 93 ? -7.449 25.859 4.074 1 96.81 93 LYS A CA 1
ATOM 757 C C . LYS A 1 93 ? -8.422 25.172 3.127 1 96.81 93 LYS A C 1
ATOM 759 O O . LYS A 1 93 ? -9.633 25.266 3.295 1 96.81 93 LYS A O 1
ATOM 764 N N . SER A 1 94 ? -7.832 24.453 2.129 1 96.5 94 SER A N 1
ATOM 765 C CA . SER A 1 94 ? -8.648 23.734 1.154 1 96.5 94 SER A CA 1
ATOM 766 C C . SER A 1 94 ? -9.086 22.375 1.696 1 96.5 94 SER A C 1
ATOM 768 O O . SER A 1 94 ? -9.945 21.719 1.103 1 96.5 94 SER A O 1
ATOM 770 N N . GLY A 1 95 ? -8.516 21.953 2.793 1 96.94 95 GLY A N 1
ATOM 771 C CA . GLY A 1 95 ? -8.828 20.641 3.338 1 96.94 95 GLY A CA 1
ATOM 772 C C . GLY A 1 95 ? -8.008 19.516 2.717 1 96.94 95 GLY A C 1
ATOM 773 O O . GLY A 1 95 ? -8.289 18.344 2.939 1 96.94 95 GLY A O 1
ATOM 774 N N . ASN A 1 96 ? -7.047 19.891 1.939 1 97.75 96 ASN A N 1
ATOM 775 C CA . ASN A 1 96 ? -6.109 18.969 1.294 1 97.75 96 ASN A CA 1
ATOM 776 C C . ASN A 1 96 ? -4.715 19.578 1.189 1 97.75 96 ASN A C 1
ATOM 778 O O . ASN A 1 96 ? -4.527 20.766 1.481 1 97.75 96 ASN A O 1
ATOM 782 N N . ILE A 1 97 ? -3.752 18.734 0.879 1 98.38 97 ILE A N 1
ATOM 783 C CA . ILE A 1 97 ? -2.361 19.188 0.846 1 98.38 97 ILE A CA 1
ATOM 784 C C . ILE A 1 97 ? -1.843 19.141 -0.59 1 98.38 97 ILE A C 1
ATOM 786 O O . ILE A 1 97 ? -1.85 18.094 -1.231 1 98.38 97 ILE A O 1
ATOM 790 N N . SER A 1 98 ? -1.451 20.297 -1.078 1 98.25 98 SER A N 1
ATOM 791 C CA . SER A 1 98 ? -0.825 20.391 -2.395 1 98.25 98 SER A CA 1
ATOM 792 C C . SER A 1 98 ? 0.641 19.969 -2.336 1 98.25 98 SER A C 1
ATOM 794 O O . SER A 1 98 ? 1.191 19.766 -1.252 1 98.25 98 SER A O 1
ATOM 796 N N . SER A 1 99 ? 1.287 19.906 -3.539 1 98.5 99 SER A N 1
ATOM 797 C CA . SER A 1 99 ? 2.689 19.516 -3.6 1 98.5 99 SER A CA 1
ATOM 798 C C . SER A 1 99 ? 3.584 20.531 -2.912 1 98.5 99 SER A C 1
ATOM 800 O O . SER A 1 99 ? 4.535 20.172 -2.221 1 98.5 99 SER A O 1
ATOM 802 N N . ASP A 1 100 ? 3.232 21.781 -3.1 1 98.56 100 ASP A N 1
ATOM 803 C CA . ASP A 1 100 ? 4.008 22.844 -2.465 1 98.56 100 ASP A CA 1
ATOM 804 C C . ASP A 1 100 ? 3.867 22.797 -0.946 1 98.56 100 ASP A C 1
ATOM 806 O O . ASP A 1 100 ? 4.855 22.922 -0.222 1 98.56 100 ASP A O 1
ATOM 810 N N . GLU A 1 101 ? 2.676 22.594 -0.507 1 98.81 101 GLU A N 1
ATOM 811 C CA . GLU A 1 101 ? 2.418 22.5 0.927 1 98.81 101 GLU A CA 1
ATOM 812 C C . GLU A 1 101 ? 3.096 21.281 1.535 1 98.81 101 GLU A C 1
ATOM 814 O O . GLU A 1 101 ? 3.633 21.344 2.643 1 98.81 101 GLU A O 1
ATOM 819 N N . LEU A 1 102 ? 3.07 20.25 0.767 1 98.81 102 LEU A N 1
ATOM 820 C CA . LEU A 1 102 ? 3.76 19.047 1.239 1 98.81 102 LEU A CA 1
ATOM 821 C C . LEU A 1 102 ? 5.262 19.297 1.337 1 98.81 102 LEU A C 1
ATOM 823 O O . LEU A 1 102 ? 5.906 18.859 2.295 1 98.81 102 LEU A O 1
ATOM 827 N N . HIS A 1 103 ? 5.777 19.969 0.362 1 98.75 103 HIS A N 1
ATOM 828 C CA . HIS A 1 103 ? 7.207 20.25 0.372 1 98.75 103 HIS A CA 1
ATOM 829 C C . HIS A 1 103 ? 7.598 21.062 1.604 1 98.75 103 HIS A C 1
ATOM 831 O O . HIS A 1 103 ? 8.625 20.797 2.232 1 98.75 103 HIS A O 1
ATOM 837 N N . GLN A 1 104 ? 6.824 22 1.947 1 98.5 104 GLN A N 1
ATOM 838 C CA . GLN A 1 104 ? 7.051 22.797 3.15 1 98.5 104 GLN A CA 1
ATOM 839 C C . GLN A 1 104 ? 6.98 21.938 4.402 1 98.5 104 GLN A C 1
ATOM 841 O O . GLN A 1 104 ? 7.824 22.047 5.297 1 98.5 104 GLN A O 1
ATOM 846 N N . ALA A 1 105 ? 6.004 21.094 4.438 1 98.69 105 ALA A N 1
ATOM 847 C CA . ALA A 1 105 ? 5.848 20.188 5.574 1 98.69 105 ALA A CA 1
ATOM 848 C C . ALA A 1 105 ? 7.082 19.312 5.75 1 98.69 105 ALA A C 1
ATOM 850 O O . ALA A 1 105 ? 7.672 19.266 6.836 1 98.69 105 ALA A O 1
ATOM 851 N N . LEU A 1 106 ? 7.488 18.656 4.648 1 98.69 106 LEU A N 1
ATOM 852 C CA . LEU A 1 106 ? 8.617 17.734 4.707 1 98.69 106 LEU A CA 1
ATOM 853 C C . LEU A 1 106 ? 9.898 18.469 5.094 1 98.69 106 LEU A C 1
ATOM 855 O O . LEU A 1 106 ? 10.695 17.953 5.879 1 98.69 106 LEU A O 1
ATOM 859 N N . THR A 1 107 ? 10.047 19.672 4.598 1 98.5 107 THR A N 1
ATOM 860 C CA . THR A 1 107 ? 11.195 20.484 4.965 1 98.5 107 THR A CA 1
ATOM 861 C C . THR A 1 107 ? 11.18 20.812 6.457 1 98.5 107 THR A C 1
ATOM 863 O O . THR A 1 107 ? 12.203 20.688 7.129 1 98.5 107 THR A O 1
ATOM 866 N N . THR A 1 108 ? 10.055 21.156 6.941 1 98.12 108 THR A N 1
ATOM 867 C CA . THR A 1 108 ? 9.898 21.484 8.352 1 98.12 108 THR A CA 1
ATOM 868 C C . THR A 1 108 ? 10.18 20.266 9.227 1 98.12 108 THR A C 1
ATOM 870 O O . THR A 1 108 ? 10.719 20.391 10.328 1 98.12 108 THR A O 1
ATOM 873 N N . PHE A 1 109 ? 9.812 19.062 8.695 1 98 109 PHE A N 1
ATOM 874 C CA . PHE A 1 109 ? 10.055 17.812 9.414 1 98 109 PHE A CA 1
ATOM 875 C C . PHE A 1 109 ? 11.539 17.484 9.422 1 98 109 PHE A C 1
ATOM 877 O O . PHE A 1 109 ? 11.969 16.562 10.133 1 98 109 PHE A O 1
ATOM 884 N N . GLY A 1 110 ? 12.344 18.094 8.547 1 97.69 110 GLY A N 1
ATOM 885 C CA . GLY A 1 110 ? 13.789 17.891 8.547 1 97.69 110 GLY A CA 1
ATOM 886 C C . GLY A 1 110 ? 14.281 17.125 7.328 1 97.69 110 GLY A C 1
ATOM 887 O O . GLY A 1 110 ? 15.453 16.75 7.262 1 97.69 110 GLY A O 1
ATOM 888 N N . TYR A 1 111 ? 13.375 16.938 6.445 1 98.06 111 TYR A N 1
ATOM 889 C CA . TYR A 1 111 ? 13.781 16.219 5.246 1 98.06 111 TYR A CA 1
ATOM 890 C C . TYR A 1 111 ? 14.398 17.172 4.223 1 98.06 111 TYR A C 1
ATOM 892 O O . TYR A 1 111 ? 13.977 18.328 4.102 1 98.06 111 TYR A O 1
ATOM 900 N N . ARG A 1 112 ? 15.375 16.672 3.537 1 96.44 112 ARG A N 1
ATOM 901 C CA . ARG A 1 112 ? 15.977 17.391 2.418 1 96.44 112 ARG A CA 1
ATOM 902 C C . ARG A 1 112 ? 15.688 16.688 1.097 1 96.44 112 ARG A C 1
ATOM 904 O O . ARG A 1 112 ? 16.562 16.016 0.539 1 96.44 112 ARG A O 1
ATOM 911 N N . LEU A 1 113 ? 14.516 16.859 0.661 1 98.12 113 LEU A N 1
ATOM 912 C CA . LEU A 1 113 ? 14.023 16.25 -0.565 1 98.12 113 LEU A CA 1
ATOM 913 C C . LEU A 1 113 ? 13.648 17.312 -1.593 1 98.12 113 LEU A C 1
ATOM 915 O O . LEU A 1 113 ? 13.305 18.438 -1.23 1 98.12 113 LEU A O 1
ATOM 919 N N . SER A 1 114 ? 13.703 16.969 -2.812 1 98.31 114 SER A N 1
ATOM 920 C CA . SER A 1 114 ? 13.422 17.906 -3.891 1 98.31 114 SER A CA 1
ATOM 921 C C . SER A 1 114 ? 11.93 18.188 -4.012 1 98.31 114 SER A C 1
ATOM 923 O O . SER A 1 114 ? 11.109 17.344 -3.617 1 98.31 114 SER A O 1
ATOM 925 N N . PRO A 1 115 ? 11.57 19.328 -4.57 1 98.12 115 PRO A N 1
ATOM 926 C CA . PRO A 1 115 ? 10.164 19.578 -4.875 1 98.12 115 PRO A CA 1
ATOM 927 C C . PRO A 1 115 ? 9.547 18.531 -5.789 1 98.12 115 PRO A C 1
ATOM 929 O O . PRO A 1 115 ? 8.367 18.203 -5.652 1 98.12 115 PRO A O 1
ATOM 932 N N . HIS A 1 116 ? 10.336 18.062 -6.605 1 97.88 116 HIS A N 1
ATOM 933 C CA . HIS A 1 116 ? 9.875 17.016 -7.512 1 97.88 116 HIS A CA 1
ATOM 934 C C . HIS A 1 116 ? 9.445 15.766 -6.746 1 97.88 116 HIS A C 1
ATOM 936 O O . HIS A 1 116 ? 8.453 15.125 -7.098 1 97.88 116 HIS A O 1
ATOM 942 N N . PHE A 1 117 ? 10.148 15.469 -5.727 1 98.31 117 PHE A N 1
ATOM 943 C CA . PHE A 1 117 ? 9.773 14.312 -4.918 1 98.31 117 PHE A CA 1
ATOM 944 C C . PHE A 1 117 ? 8.43 14.539 -4.238 1 98.31 117 PHE A C 1
ATOM 946 O O . PHE A 1 117 ? 7.609 13.617 -4.152 1 98.31 117 PHE A O 1
ATOM 953 N N . SER A 1 118 ? 8.172 15.734 -3.764 1 98.5 118 SER A N 1
ATOM 954 C CA . SER A 1 118 ? 6.875 16.047 -3.176 1 98.5 118 SER A CA 1
ATOM 955 C C . SER A 1 118 ? 5.754 15.898 -4.195 1 98.5 118 SER A C 1
ATOM 957 O O . SER A 1 118 ? 4.664 15.422 -3.865 1 98.5 118 SER A O 1
ATOM 959 N N . GLU A 1 119 ? 6.031 16.281 -5.387 1 98.12 119 GLU A N 1
ATOM 960 C CA . GLU A 1 119 ? 5.066 16.094 -6.469 1 98.12 119 GLU A CA 1
ATOM 961 C C . GLU A 1 119 ? 4.781 14.609 -6.695 1 98.12 119 GLU A C 1
ATOM 963 O O . GLU A 1 119 ? 3.631 14.219 -6.898 1 98.12 119 GLU A O 1
ATOM 968 N N . LEU A 1 120 ? 5.824 13.852 -6.668 1 97.38 120 LEU A N 1
ATOM 969 C CA . LEU A 1 120 ? 5.684 12.414 -6.816 1 97.38 120 LEU A CA 1
ATOM 970 C C . LEU A 1 120 ? 4.785 11.836 -5.727 1 97.38 120 LEU A C 1
ATOM 972 O O . LEU A 1 120 ? 3.873 11.055 -6.012 1 97.38 120 LEU A O 1
ATOM 976 N N . LEU A 1 121 ? 5.027 12.242 -4.5 1 97.81 121 LEU A N 1
ATOM 977 C CA . LEU A 1 121 ? 4.234 11.734 -3.385 1 97.81 121 LEU A CA 1
ATOM 978 C C . LEU A 1 121 ? 2.762 12.102 -3.553 1 97.81 121 LEU A C 1
ATOM 980 O O . LEU A 1 121 ? 1.883 11.258 -3.385 1 97.81 121 LEU A O 1
ATOM 984 N N . VAL A 1 122 ? 2.557 13.336 -3.893 1 98 122 VAL A N 1
ATOM 985 C CA . VAL A 1 122 ? 1.177 13.781 -4.047 1 98 122 VAL A CA 1
ATOM 986 C C . VAL A 1 122 ? 0.499 12.984 -5.16 1 98 122 VAL A C 1
ATOM 988 O O . VAL A 1 122 ? -0.647 12.555 -5.016 1 98 122 VAL A O 1
ATOM 991 N N . ARG A 1 123 ? 1.207 12.797 -6.207 1 94.62 123 ARG A N 1
ATOM 992 C CA . ARG A 1 123 ? 0.647 12.039 -7.32 1 94.62 123 ARG A CA 1
ATOM 993 C C . ARG A 1 123 ? 0.294 10.617 -6.895 1 94.62 123 ARG A C 1
ATOM 995 O O . ARG A 1 123 ? -0.778 10.109 -7.23 1 94.62 123 ARG A O 1
ATOM 1002 N N . LYS A 1 124 ? 1.112 10.008 -6.152 1 94.19 124 LYS A N 1
ATOM 1003 C CA . LYS A 1 124 ? 0.941 8.609 -5.77 1 94.19 124 LYS A CA 1
ATOM 1004 C C . LYS A 1 124 ? -0.181 8.453 -4.746 1 94.19 124 LYS A C 1
ATOM 1006 O O . LYS A 1 124 ? -0.878 7.434 -4.734 1 94.19 124 LYS A O 1
ATOM 1011 N N . PHE A 1 125 ? -0.419 9.469 -3.961 1 94.62 125 PHE A N 1
ATOM 1012 C CA . PHE A 1 125 ? -1.378 9.344 -2.869 1 94.62 125 PHE A CA 1
ATOM 1013 C C . PHE A 1 125 ? -2.645 10.133 -3.17 1 94.62 125 PHE A C 1
ATOM 1015 O O . PHE A 1 125 ? -3.504 10.297 -2.299 1 94.62 125 PHE A O 1
ATOM 1022 N N . ASP A 1 126 ? -2.676 10.664 -4.418 1 93.19 126 ASP A N 1
ATOM 1023 C CA . ASP A 1 126 ? -3.877 11.344 -4.883 1 93.19 126 ASP A CA 1
ATOM 1024 C C . ASP A 1 126 ? -4.973 10.344 -5.246 1 93.19 126 ASP A C 1
ATOM 1026 O O . ASP A 1 126 ? -4.887 9.672 -6.277 1 93.19 126 ASP A O 1
ATOM 1030 N N . ARG A 1 127 ? -6.004 10.305 -4.477 1 86.44 127 ARG A N 1
ATOM 1031 C CA . ARG A 1 127 ? -7.055 9.305 -4.664 1 86.44 127 ARG A CA 1
ATOM 1032 C C . ARG A 1 127 ? -8.18 9.859 -5.531 1 86.44 127 ARG A C 1
ATOM 1034 O O . ARG A 1 127 ? -9.008 9.094 -6.035 1 86.44 127 ARG A O 1
ATOM 1041 N N . PHE A 1 128 ? -8.148 11.195 -5.711 1 86.31 128 PHE A N 1
ATOM 1042 C CA . PHE A 1 128 ? -9.32 11.789 -6.352 1 86.31 128 PHE A CA 1
ATOM 1043 C C . PHE A 1 128 ? -8.914 12.555 -7.602 1 86.31 128 PHE A C 1
ATOM 1045 O O . PHE A 1 128 ? -9.734 13.258 -8.195 1 86.31 128 PHE A O 1
ATOM 1052 N N . GLY A 1 129 ? -7.641 12.422 -7.949 1 86.81 129 GLY A N 1
ATOM 1053 C CA . GLY A 1 129 ? -7.195 13.07 -9.18 1 86.81 129 GLY A CA 1
ATOM 1054 C C . GLY A 1 129 ? -7.211 14.578 -9.094 1 86.81 129 GLY A C 1
ATOM 1055 O O . GLY A 1 129 ? -7.574 15.258 -10.062 1 86.81 129 GLY A O 1
ATOM 1056 N N . ARG A 1 130 ? -6.91 15.102 -7.922 1 90.06 130 ARG A N 1
ATOM 1057 C CA . ARG A 1 130 ? -6.984 16.547 -7.715 1 90.06 130 ARG A CA 1
ATOM 1058 C C . ARG A 1 130 ? -5.594 17.156 -7.551 1 90.06 130 ARG A C 1
ATOM 1060 O O . ARG A 1 130 ? -5.453 18.312 -7.148 1 90.06 130 ARG A O 1
ATOM 1067 N N . ARG A 1 131 ? -4.582 16.312 -7.68 1 93.62 131 ARG A N 1
ATOM 1068 C CA . ARG A 1 131 ? -3.201 16.75 -7.492 1 93.62 131 ARG A CA 1
ATOM 1069 C C . ARG A 1 131 ? -2.975 17.25 -6.074 1 93.62 131 ARG A C 1
ATOM 1071 O O . ARG A 1 131 ? -2.289 18.266 -5.875 1 93.62 131 ARG A O 1
ATOM 1078 N N . SER A 1 132 ? -3.697 16.688 -5.191 1 96.81 132 SER A N 1
ATOM 1079 C CA . SER A 1 132 ? -3.578 16.953 -3.762 1 96.81 132 SER A CA 1
ATOM 1080 C C . SER A 1 132 ? -3.826 15.688 -2.943 1 96.81 132 SER A C 1
ATOM 1082 O O . SER A 1 132 ? -4.266 14.672 -3.482 1 96.81 132 SER A O 1
ATOM 1084 N N . MET A 1 133 ? -3.486 15.805 -1.677 1 96.5 133 MET A N 1
ATOM 1085 C CA . MET A 1 133 ? -3.672 14.648 -0.803 1 96.5 133 MET A CA 1
ATOM 1086 C C . MET A 1 133 ? -4.656 14.969 0.318 1 96.5 133 MET A C 1
ATOM 1088 O O . MET A 1 133 ? -4.57 16.031 0.941 1 96.5 133 MET A O 1
ATOM 1092 N N . GLU A 1 134 ? -5.574 14.031 0.499 1 97.25 134 GLU A N 1
ATOM 1093 C CA . GLU A 1 134 ? -6.461 14.156 1.653 1 97.25 134 GLU A CA 1
ATOM 1094 C C . GLU A 1 134 ? -5.727 13.82 2.949 1 97.25 134 GLU A C 1
ATOM 1096 O O . GLU A 1 134 ? -4.586 13.359 2.92 1 97.25 134 GLU A O 1
ATOM 1101 N N . PHE A 1 135 ? -6.363 14.047 3.986 1 97.94 135 PHE A N 1
ATOM 1102 C CA . PHE A 1 135 ? -5.777 13.922 5.312 1 97.94 135 PHE A CA 1
ATOM 1103 C C . PHE A 1 135 ? -5.25 12.516 5.539 1 97.94 135 PHE A C 1
ATOM 1105 O O . PHE A 1 135 ? -4.105 12.328 5.961 1 97.94 135 PHE A O 1
ATOM 1112 N N . ASP A 1 136 ? -5.992 11.5 5.254 1 97.12 136 ASP A N 1
ATOM 1113 C CA . ASP A 1 136 ? -5.574 10.117 5.453 1 97.12 136 ASP A CA 1
ATOM 1114 C C . ASP A 1 136 ? -4.332 9.797 4.629 1 97.12 136 ASP A C 1
ATOM 1116 O O . ASP A 1 136 ? -3.402 9.148 5.121 1 97.12 136 ASP A O 1
ATOM 1120 N N . SER A 1 137 ? -4.332 10.305 3.41 1 96.38 137 SER A N 1
ATOM 1121 C CA . SER A 1 137 ? -3.193 10.086 2.521 1 96.38 137 SER A CA 1
ATOM 1122 C C . SER A 1 137 ? -1.942 10.781 3.051 1 96.38 137 SER A C 1
ATOM 1124 O O . SER A 1 137 ? -0.835 10.25 2.928 1 96.38 137 SER A O 1
ATOM 1126 N N . PHE A 1 138 ? -2.189 11.953 3.598 1 98.31 138 PHE A N 1
ATOM 1127 C CA . PHE A 1 138 ? -1.089 12.703 4.195 1 98.31 138 PHE A CA 1
ATOM 1128 C C . PHE A 1 138 ? -0.429 11.898 5.309 1 98.31 138 PHE A C 1
ATOM 1130 O O . PHE A 1 138 ? 0.795 11.75 5.336 1 98.31 138 PHE A O 1
ATOM 1137 N N . ILE A 1 139 ? -1.211 11.359 6.152 1 97.62 139 ILE A N 1
ATOM 1138 C CA . ILE A 1 139 ? -0.7 10.539 7.246 1 97.62 139 ILE A CA 1
ATOM 1139 C C . ILE A 1 139 ? 0.066 9.344 6.68 1 97.62 139 ILE A C 1
ATOM 1141 O O . ILE A 1 139 ? 1.201 9.078 7.082 1 97.62 139 ILE A O 1
ATOM 1145 N N . GLN A 1 140 ? -0.57 8.68 5.773 1 96.12 140 GLN A N 1
ATOM 1146 C CA . GLN A 1 140 ? 0.019 7.477 5.203 1 96.12 140 GLN A CA 1
ATOM 1147 C C . GLN A 1 140 ? 1.365 7.777 4.547 1 96.12 140 GLN A C 1
ATOM 1149 O O . GLN A 1 140 ? 2.346 7.066 4.781 1 96.12 140 GLN A O 1
ATOM 1154 N N . ALA A 1 141 ? 1.407 8.812 3.791 1 97.38 141 ALA A N 1
ATOM 1155 C CA . ALA A 1 141 ? 2.625 9.195 3.082 1 97.38 141 ALA A CA 1
ATOM 1156 C C . ALA A 1 141 ? 3.75 9.523 4.059 1 97.38 141 ALA A C 1
ATOM 1158 O O . ALA A 1 141 ? 4.879 9.047 3.895 1 97.38 141 ALA A O 1
ATOM 1159 N N . CYS A 1 142 ? 3.428 10.312 5.051 1 98 142 CYS A N 1
ATOM 1160 C CA . CYS A 1 142 ? 4.434 10.742 6.012 1 98 142 CYS A CA 1
ATOM 1161 C C . CYS A 1 142 ? 4.949 9.57 6.832 1 98 142 CYS A C 1
ATOM 1163 O O . CYS A 1 142 ? 6.148 9.461 7.09 1 98 142 CYS A O 1
ATOM 1165 N N . VAL A 1 143 ? 4.086 8.711 7.234 1 96.88 143 VAL A N 1
ATOM 1166 C CA . VAL A 1 143 ? 4.484 7.555 8.031 1 96.88 143 VAL A CA 1
ATOM 1167 C C . VAL A 1 143 ? 5.359 6.625 7.188 1 96.88 143 VAL A C 1
ATOM 1169 O O . VAL A 1 143 ? 6.395 6.148 7.652 1 96.88 143 VAL A O 1
ATOM 1172 N N . MET A 1 144 ? 4.934 6.383 5.996 1 96.56 144 MET A N 1
ATOM 1173 C CA . MET A 1 144 ? 5.723 5.547 5.098 1 96.56 144 MET A CA 1
ATOM 1174 C C . MET A 1 144 ? 7.105 6.152 4.863 1 96.56 144 MET A C 1
ATOM 1176 O O . MET A 1 144 ? 8.109 5.445 4.906 1 96.56 144 MET A O 1
ATOM 1180 N N . LEU A 1 145 ? 7.156 7.414 4.59 1 97.94 145 LEU A N 1
ATOM 1181 C CA . LEU A 1 145 ? 8.422 8.109 4.391 1 97.94 145 LEU A CA 1
ATOM 1182 C C . LEU A 1 145 ? 9.32 7.973 5.617 1 97.94 145 LEU A C 1
ATOM 1184 O O . LEU A 1 145 ? 10.508 7.68 5.492 1 97.94 145 LEU A O 1
ATOM 1188 N N . LYS A 1 146 ? 8.766 8.195 6.73 1 97.81 146 LYS A N 1
ATOM 1189 C CA . LYS A 1 146 ? 9.523 8.086 7.973 1 97.81 146 LYS A CA 1
ATOM 1190 C C . LYS A 1 146 ? 10.078 6.676 8.156 1 97.81 146 LYS A C 1
ATOM 1192 O O . LYS A 1 146 ? 11.258 6.504 8.477 1 97.81 146 LYS A O 1
ATOM 1197 N N . CYS A 1 147 ? 9.25 5.648 7.953 1 97.19 147 CYS A N 1
ATOM 1198 C CA . CYS A 1 147 ? 9.672 4.262 8.125 1 97.19 147 CYS A CA 1
ATOM 1199 C C . CYS A 1 147 ? 10.789 3.91 7.145 1 97.19 147 CYS A C 1
ATOM 1201 O O . CYS A 1 147 ? 11.781 3.279 7.527 1 97.19 147 CYS A O 1
ATOM 1203 N N . LEU A 1 148 ? 10.664 4.34 5.91 1 97.88 148 LEU A N 1
ATOM 1204 C CA . LEU A 1 148 ? 11.68 4.062 4.902 1 97.88 148 LEU A CA 1
ATOM 1205 C C . LEU A 1 148 ? 12.969 4.816 5.207 1 97.88 148 LEU A C 1
ATOM 1207 O O . LEU A 1 148 ? 14.062 4.289 4.992 1 97.88 148 LEU A O 1
ATOM 1211 N N . THR A 1 149 ? 12.82 6.035 5.707 1 98.12 149 THR A N 1
ATOM 1212 C CA . THR A 1 149 ? 13.984 6.812 6.117 1 98.12 149 THR A CA 1
ATOM 1213 C C . THR A 1 149 ? 14.734 6.105 7.246 1 98.12 149 THR A C 1
ATOM 1215 O O . THR A 1 149 ? 15.961 6.004 7.215 1 98.12 149 THR A O 1
ATOM 1218 N N . ASP A 1 150 ? 13.984 5.598 8.195 1 97.88 150 ASP A N 1
ATOM 1219 C CA . ASP A 1 150 ? 14.609 4.875 9.297 1 97.88 150 ASP A CA 1
ATOM 1220 C C . ASP A 1 150 ? 15.32 3.617 8.797 1 97.88 150 ASP A C 1
ATOM 1222 O O . ASP A 1 150 ? 16.438 3.314 9.227 1 97.88 150 ASP A O 1
ATOM 1226 N N . ALA A 1 151 ? 14.672 2.924 7.938 1 97.81 151 ALA A N 1
ATOM 1227 C CA . ALA A 1 151 ? 15.281 1.727 7.359 1 97.81 151 ALA A CA 1
ATOM 1228 C C . ALA A 1 151 ? 16.562 2.072 6.602 1 97.81 151 ALA A C 1
ATOM 1230 O O . ALA A 1 151 ? 17.562 1.35 6.691 1 97.81 151 ALA A O 1
ATOM 1231 N N . PHE A 1 152 ? 16.516 3.154 5.852 1 98.38 152 PHE A N 1
ATOM 1232 C CA . PHE A 1 152 ? 17.688 3.621 5.117 1 98.38 152 PHE A CA 1
ATOM 1233 C C . PHE A 1 152 ? 18.828 3.971 6.07 1 98.38 152 PHE A C 1
ATOM 1235 O O . PHE A 1 152 ? 19.969 3.584 5.84 1 98.38 152 PHE A O 1
ATOM 1242 N N . ARG A 1 153 ? 18.484 4.66 7.086 1 97.75 153 ARG A N 1
ATOM 1243 C CA . ARG A 1 153 ? 19.469 5.102 8.062 1 97.75 153 ARG A CA 1
ATOM 1244 C C . ARG A 1 153 ? 20.172 3.914 8.703 1 97.75 153 ARG A C 1
ATOM 1246 O O . ARG A 1 153 ? 21.375 3.971 8.984 1 97.75 153 ARG A O 1
ATOM 1253 N N . MET A 1 154 ? 19.469 2.857 8.945 1 97.5 154 MET A N 1
ATOM 1254 C CA . MET A 1 154 ? 20.047 1.657 9.547 1 97.5 154 MET A CA 1
ATOM 1255 C C . MET A 1 154 ? 21.094 1.045 8.633 1 97.5 154 MET A C 1
ATOM 1257 O O . MET A 1 154 ? 22.078 0.464 9.109 1 97.5 154 MET A O 1
ATOM 1261 N N . LYS A 1 155 ? 20.922 1.232 7.34 1 97.56 155 LYS A N 1
ATOM 1262 C CA . LYS A 1 155 ? 21.859 0.681 6.375 1 97.56 155 LYS A CA 1
ATOM 1263 C C . LYS A 1 155 ? 22.969 1.688 6.047 1 97.56 155 LYS A C 1
ATOM 1265 O O . LYS A 1 155 ? 24.016 1.318 5.512 1 97.56 155 LYS A O 1
ATOM 1270 N N . ASP A 1 156 ? 22.703 2.977 6.348 1 97.81 156 ASP A N 1
ATOM 1271 C CA . ASP A 1 156 ? 23.672 4.039 6.078 1 97.81 156 ASP A CA 1
ATOM 1272 C C . ASP A 1 156 ? 24.656 4.199 7.238 1 97.81 156 ASP A C 1
ATOM 1274 O O . ASP A 1 156 ? 24.719 5.262 7.855 1 97.81 156 ASP A O 1
ATOM 1278 N N . THR A 1 157 ? 25.469 3.244 7.367 1 94.44 157 THR A N 1
ATOM 1279 C CA . THR A 1 157 ? 26.375 3.217 8.508 1 94.44 157 THR A CA 1
ATOM 1280 C C . THR A 1 157 ? 27.422 4.324 8.398 1 94.44 157 THR A C 1
ATOM 1282 O O . THR A 1 157 ? 27.875 4.855 9.414 1 94.44 157 THR A O 1
ATOM 1285 N N . ALA A 1 158 ? 27.766 4.727 7.188 1 94.19 158 ALA A N 1
ATOM 1286 C CA . ALA A 1 158 ? 28.75 5.785 6.965 1 94.19 158 ALA A CA 1
ATOM 1287 C C . ALA A 1 158 ? 28.109 7.164 7.102 1 94.19 158 ALA A C 1
ATOM 1289 O O . ALA A 1 158 ? 28.812 8.18 7.09 1 94.19 158 ALA A O 1
ATOM 1290 N N . GLN A 1 159 ? 26.797 7.238 7.156 1 93.38 159 GLN A N 1
ATOM 1291 C CA . GLN A 1 159 ? 26.016 8.461 7.348 1 93.38 159 GLN A CA 1
ATOM 1292 C C . GLN A 1 159 ? 26.359 9.492 6.277 1 93.38 159 GLN A C 1
ATOM 1294 O O . GLN A 1 159 ? 26.547 10.672 6.582 1 93.38 159 GLN A O 1
ATOM 1299 N N . ASN A 1 160 ? 26.562 9 5.055 1 95.38 160 ASN A N 1
ATOM 1300 C CA . ASN A 1 160 ? 26.859 9.898 3.949 1 95.38 160 ASN A CA 1
ATOM 1301 C C . ASN A 1 160 ? 25.719 9.945 2.938 1 95.38 160 ASN A C 1
ATOM 1303 O O . ASN A 1 160 ? 25.891 10.461 1.829 1 95.38 160 ASN A O 1
ATOM 1307 N N . GLY A 1 161 ? 24.609 9.336 3.25 1 96.81 161 GLY A N 1
ATOM 1308 C CA . GLY A 1 161 ? 23.438 9.414 2.402 1 96.81 161 GLY A CA 1
ATOM 1309 C C . GLY A 1 161 ? 23.453 8.406 1.263 1 96.81 161 GLY A C 1
ATOM 1310 O O . GLY A 1 161 ? 22.719 8.562 0.286 1 96.81 161 GLY A O 1
ATOM 1311 N N . THR A 1 162 ? 24.359 7.449 1.376 1 97.69 162 THR A N 1
ATOM 1312 C CA . THR A 1 162 ? 24.469 6.395 0.378 1 97.69 162 THR A CA 1
ATOM 1313 C C . THR A 1 162 ? 24.516 5.023 1.046 1 97.69 162 THR A C 1
ATOM 1315 O O . THR A 1 162 ? 25.172 4.852 2.076 1 97.69 162 THR A O 1
ATOM 1318 N N . ILE A 1 163 ? 23.812 4.047 0.448 1 98.12 163 ILE A N 1
ATOM 1319 C CA . ILE A 1 163 ? 23.859 2.703 1.014 1 98.12 163 ILE A CA 1
ATOM 1320 C C . ILE A 1 163 ? 24.203 1.696 -0.08 1 98.12 163 ILE A C 1
ATOM 1322 O O . ILE A 1 163 ? 23.984 1.95 -1.264 1 98.12 163 ILE A O 1
ATOM 1326 N N . THR A 1 164 ? 24.812 0.649 0.351 1 97.62 164 THR A N 1
ATOM 1327 C CA . THR A 1 164 ? 25.016 -0.54 -0.47 1 97.62 164 THR A CA 1
ATOM 1328 C C . THR A 1 164 ? 24.188 -1.705 0.05 1 97.62 164 THR A C 1
ATOM 1330 O O . THR A 1 164 ? 24.312 -2.098 1.212 1 97.62 164 THR A O 1
ATOM 1333 N N . VAL A 1 165 ? 23.328 -2.172 -0.832 1 98 165 VAL A N 1
ATOM 1334 C CA . VAL A 1 165 ? 22.391 -3.174 -0.334 1 98 165 VAL A CA 1
ATOM 1335 C C . VAL A 1 165 ? 22.266 -4.312 -1.345 1 98 165 VAL A C 1
ATOM 1337 O O . VAL A 1 165 ? 22.281 -4.078 -2.555 1 98 165 VAL A O 1
ATOM 1340 N N . GLN A 1 166 ? 22.094 -5.484 -0.781 1 98.19 166 GLN A N 1
ATOM 1341 C CA . GLN A 1 166 ? 21.828 -6.656 -1.604 1 98.19 166 GLN A CA 1
ATOM 1342 C C . GLN A 1 166 ? 20.344 -6.762 -1.949 1 98.19 166 GLN A C 1
ATOM 1344 O O . GLN A 1 166 ? 19.5 -6.164 -1.274 1 98.19 166 GLN A O 1
ATOM 1349 N N . TYR A 1 167 ? 20.125 -7.535 -2.924 1 98.12 167 TYR A N 1
ATOM 1350 C CA . TYR A 1 167 ? 18.812 -7.629 -3.527 1 98.12 167 TYR A CA 1
ATOM 1351 C C . TYR A 1 167 ? 17.75 -7.973 -2.482 1 98.12 167 TYR A C 1
ATOM 1353 O O . TYR A 1 167 ? 16.812 -7.207 -2.264 1 98.12 167 TYR A O 1
ATOM 1361 N N . GLN A 1 168 ? 17.906 -9.039 -1.797 1 97.69 168 GLN A N 1
ATOM 1362 C CA . GLN A 1 168 ? 16.875 -9.453 -0.843 1 97.69 168 GLN A CA 1
ATOM 1363 C C . GLN A 1 168 ? 16.766 -8.461 0.314 1 97.69 168 GLN A C 1
ATOM 1365 O O . GLN A 1 168 ? 15.68 -8.227 0.839 1 97.69 168 GLN A O 1
ATOM 1370 N N . ASP A 1 169 ? 17.875 -7.902 0.695 1 97.75 169 ASP A N 1
ATOM 1371 C CA . ASP A 1 169 ? 17.844 -6.887 1.745 1 97.75 169 ASP A CA 1
ATOM 1372 C C . ASP A 1 169 ? 17.016 -5.676 1.321 1 97.75 169 ASP A C 1
ATOM 1374 O O . ASP A 1 169 ? 16.266 -5.121 2.123 1 97.75 169 ASP A O 1
ATOM 1378 N N . PHE A 1 170 ? 17.25 -5.332 0.087 1 98.38 170 PHE A N 1
ATOM 1379 C CA . PHE A 1 170 ? 16.469 -4.234 -0.468 1 98.38 170 PHE A CA 1
ATOM 1380 C C . PHE A 1 170 ? 14.977 -4.535 -0.382 1 98.38 170 PHE A C 1
ATOM 1382 O O . PHE A 1 170 ? 14.195 -3.709 0.098 1 98.38 170 PHE A O 1
ATOM 1389 N N . LEU A 1 171 ? 14.57 -5.688 -0.774 1 98.38 171 LEU A N 1
ATOM 1390 C CA . LEU A 1 171 ? 13.172 -6.082 -0.74 1 98.38 171 LEU A CA 1
ATOM 1391 C C . LEU A 1 171 ? 12.641 -6.094 0.691 1 98.38 171 LEU A C 1
ATOM 1393 O O . LEU A 1 171 ? 11.539 -5.602 0.955 1 98.38 171 LEU A O 1
ATOM 1397 N N . GLU A 1 172 ? 13.383 -6.613 1.591 1 98 172 GLU A N 1
ATOM 1398 C CA . GLU A 1 172 ? 12.977 -6.68 2.99 1 98 172 GLU A CA 1
ATOM 1399 C C . GLU A 1 172 ? 12.828 -5.285 3.588 1 98 172 GLU A C 1
ATOM 1401 O O . GLU A 1 172 ? 11.914 -5.035 4.379 1 98 172 GLU A O 1
ATOM 1406 N N . MET A 1 173 ? 13.75 -4.367 3.203 1 97.56 173 MET A N 1
ATOM 1407 C CA . MET A 1 173 ? 13.625 -2.98 3.645 1 97.56 173 MET A CA 1
ATOM 1408 C C . MET A 1 173 ? 12.289 -2.391 3.229 1 97.56 173 MET A C 1
ATOM 1410 O O . MET A 1 173 ? 11.633 -1.706 4.02 1 97.56 173 MET A O 1
ATOM 1414 N N . VAL A 1 174 ? 11.867 -2.727 2.029 1 97.69 174 VAL A N 1
ATOM 1415 C CA . VAL A 1 174 ? 10.656 -2.121 1.483 1 97.69 174 VAL A CA 1
ATOM 1416 C C . VAL A 1 174 ? 9.422 -2.803 2.074 1 97.69 174 VAL A C 1
ATOM 1418 O O . VAL A 1 174 ? 8.562 -2.143 2.654 1 97.69 174 VAL A O 1
ATOM 1421 N N . PHE A 1 175 ? 9.312 -4.086 2.096 1 97.12 175 PHE A N 1
ATOM 1422 C CA . PHE A 1 175 ? 8.109 -4.801 2.512 1 97.12 175 PHE A CA 1
ATOM 1423 C C . PHE A 1 175 ? 7.91 -4.695 4.02 1 97.12 175 PHE A C 1
ATOM 1425 O O . PHE A 1 175 ? 6.777 -4.66 4.5 1 97.12 175 PHE A O 1
ATOM 1432 N N . ASN A 1 176 ? 8.992 -4.527 4.777 1 94.12 176 ASN A N 1
ATOM 1433 C CA . ASN A 1 176 ? 8.891 -4.383 6.223 1 94.12 176 ASN A CA 1
ATOM 1434 C C . ASN A 1 176 ? 8.422 -2.984 6.617 1 94.12 176 ASN A C 1
ATOM 1436 O O . ASN A 1 176 ? 7.867 -2.795 7.703 1 94.12 176 ASN A O 1
ATOM 1440 N N . ASN A 1 177 ? 8.57 -2.096 5.66 1 91.88 177 ASN A N 1
ATOM 1441 C CA . ASN A 1 177 ? 8.406 -0.719 6.113 1 91.88 177 ASN A CA 1
ATOM 1442 C C . ASN A 1 177 ? 7.352 0.021 5.289 1 91.88 177 ASN A C 1
ATOM 1444 O O . ASN A 1 177 ? 6.844 1.059 5.715 1 91.88 177 ASN A O 1
ATOM 1448 N N . ALA A 1 178 ? 6.969 -0.513 4.125 1 88.5 178 ALA A N 1
ATOM 1449 C CA . ALA A 1 178 ? 6.047 0.203 3.248 1 88.5 178 ALA A CA 1
ATOM 1450 C C . ALA A 1 178 ? 4.719 -0.537 3.127 1 88.5 178 ALA A C 1
ATOM 1452 O O . ALA A 1 178 ? 3.764 -0.021 2.543 1 88.5 178 ALA A O 1
ATOM 1453 N N . ILE A 1 179 ? 4.668 -1.751 3.701 1 83.81 179 ILE A N 1
ATOM 1454 C CA . ILE A 1 179 ? 3.457 -2.561 3.605 1 83.81 179 ILE A CA 1
ATOM 1455 C C . ILE A 1 179 ? 2.953 -2.902 5.008 1 83.81 179 ILE A C 1
ATOM 1457 O O . ILE A 1 179 ? 3.736 -3.297 5.875 1 83.81 179 ILE A O 1
ATOM 1461 N N . TYR A 1 180 ? 1.633 -2.617 5.156 1 78.25 180 TYR A N 1
ATOM 1462 C CA . TYR A 1 180 ? 1.099 -2.836 6.496 1 78.25 180 TYR A CA 1
ATOM 1463 C C . TYR A 1 180 ? -0.098 -3.779 6.461 1 78.25 180 TYR A C 1
ATOM 1465 O O . TYR A 1 180 ? -0.833 -3.82 5.469 1 78.25 180 TYR A O 1
ATOM 1473 N N . MET B 1 1 ? -13.016 3.188 -51.469 1 27.95 1 MET B N 1
ATOM 1474 C CA . MET B 1 1 ? -13.664 2.881 -50.188 1 27.95 1 MET B CA 1
ATOM 1475 C C . MET B 1 1 ? -12.641 2.379 -49.188 1 27.95 1 MET B C 1
ATOM 1477 O O . MET B 1 1 ? -11.922 1.415 -49.438 1 27.95 1 MET B O 1
ATOM 1481 N N . ALA B 1 2 ? -11.992 3.281 -48.375 1 33.16 2 ALA B N 1
ATOM 1482 C CA . ALA B 1 2 ? -10.812 2.99 -47.562 1 33.16 2 ALA B CA 1
ATOM 1483 C C . ALA B 1 2 ? -11.062 1.801 -46.656 1 33.16 2 ALA B C 1
ATOM 1485 O O . ALA B 1 2 ? -12.023 1.799 -45.875 1 33.16 2 ALA B O 1
ATOM 1486 N N . TYR B 1 3 ? -10.82 0.582 -47.031 1 32.75 3 TYR B N 1
ATOM 1487 C CA . TYR B 1 3 ? -10.883 -0.682 -46.312 1 32.75 3 TYR B CA 1
ATOM 1488 C C . TYR B 1 3 ? -10.117 -0.594 -45 1 32.75 3 TYR B C 1
ATOM 1490 O O . TYR B 1 3 ? -8.883 -0.537 -45 1 32.75 3 TYR B O 1
ATOM 1498 N N . ASN B 1 4 ? -10.438 0.321 -44.062 1 39.16 4 ASN B N 1
ATOM 1499 C CA . ASN B 1 4 ? -9.695 0.385 -42.812 1 39.16 4 ASN B CA 1
ATOM 1500 C C . ASN B 1 4 ? -9.711 -0.954 -42.062 1 39.16 4 ASN B C 1
ATOM 1502 O O . ASN B 1 4 ? -10.742 -1.361 -41.531 1 39.16 4 ASN B O 1
ATOM 1506 N N . PRO B 1 5 ? -9.133 -2.012 -42.438 1 40.91 5 PRO B N 1
ATOM 1507 C CA . PRO B 1 5 ? -9.039 -3.406 -42 1 40.91 5 PRO B CA 1
ATOM 1508 C C . PRO B 1 5 ? -8.852 -3.535 -40.469 1 40.91 5 PRO B C 1
ATOM 1510 O O . PRO B 1 5 ? -8.844 -4.648 -39.938 1 40.91 5 PRO B O 1
ATOM 1513 N N . TYR B 1 6 ? -7.918 -2.752 -39.938 1 41 6 TYR B N 1
ATOM 1514 C CA . TYR B 1 6 ? -7.586 -2.91 -38.531 1 41 6 TYR B CA 1
ATOM 1515 C C . TYR B 1 6 ? -8.805 -2.65 -37.625 1 41 6 TYR B C 1
ATOM 1517 O O . TYR B 1 6 ? -9.117 -1.501 -37.312 1 41 6 TYR B O 1
ATOM 1525 N N . GLY B 1 7 ? -9.906 -3.199 -37.844 1 41.22 7 GLY B N 1
ATOM 1526 C CA . GLY B 1 7 ? -11.164 -3.104 -37.125 1 41.22 7 GLY B CA 1
ATOM 1527 C C . GLY B 1 7 ? -10.969 -3.098 -35.625 1 41.22 7 GLY B C 1
ATOM 1528 O O . GLY B 1 7 ? -9.945 -3.559 -35.125 1 41.22 7 GLY B O 1
ATOM 1529 N N . ALA B 1 8 ? -11.43 -2.223 -34.875 1 48.19 8 ALA B N 1
ATOM 1530 C CA . ALA B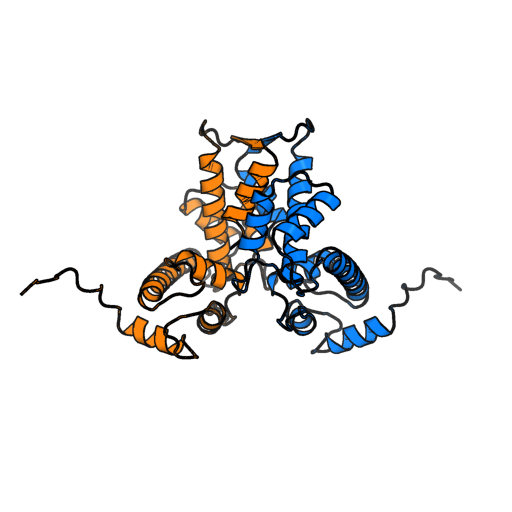 1 8 ? -11.328 -2.152 -33.438 1 48.19 8 ALA B CA 1
ATOM 1531 C C . ALA B 1 8 ? -11.414 -3.543 -32.812 1 48.19 8 ALA B C 1
ATOM 1533 O O . ALA B 1 8 ? -12.32 -4.32 -33.125 1 48.19 8 ALA B O 1
ATOM 1534 N N . PRO B 1 9 ? -10.273 -4.289 -32.375 1 57.28 9 PRO B N 1
ATOM 1535 C CA . PRO B 1 9 ? -10.367 -5.652 -31.844 1 57.28 9 PRO B CA 1
ATOM 1536 C C . PRO B 1 9 ? -11.688 -5.922 -31.125 1 57.28 9 PRO B C 1
ATOM 1538 O O . PRO B 1 9 ? -12.188 -5.055 -30.406 1 57.28 9 PRO B O 1
ATOM 1541 N N . SER B 1 10 ? -12.492 -6.801 -31.625 1 76.12 10 SER B N 1
ATOM 1542 C CA . SER B 1 10 ? -13.828 -7.152 -31.125 1 76.12 10 SER B CA 1
ATOM 1543 C C . SER B 1 10 ? -13.773 -7.617 -29.672 1 76.12 10 SER B C 1
ATOM 1545 O O . SER B 1 10 ? -12.859 -8.344 -29.281 1 76.12 10 SER B O 1
ATOM 1547 N N . VAL B 1 11 ? -14.328 -6.91 -28.828 1 84.44 11 VAL B N 1
ATOM 1548 C CA . VAL B 1 11 ? -14.469 -7.258 -27.422 1 84.44 11 VAL B CA 1
ATOM 1549 C C . VAL B 1 11 ? -15.328 -8.508 -27.281 1 84.44 11 VAL B C 1
ATOM 1551 O O . VAL B 1 11 ? -16.344 -8.648 -27.969 1 84.44 11 VAL B O 1
ATOM 1554 N N . ASN B 1 12 ? -14.742 -9.539 -26.594 1 89.62 12 ASN B N 1
ATOM 1555 C CA . ASN B 1 12 ? -15.508 -10.719 -26.219 1 89.62 12 ASN B CA 1
ATOM 1556 C C . ASN B 1 12 ? -16.875 -10.344 -25.656 1 89.62 12 ASN B C 1
ATOM 1558 O O . ASN B 1 12 ? -16.984 -9.523 -24.75 1 89.62 12 ASN B O 1
ATOM 1562 N N . PRO B 1 13 ? -17.891 -10.938 -26.203 1 91.62 13 PRO B N 1
ATOM 1563 C CA . PRO B 1 13 ? -19.25 -10.617 -25.734 1 91.62 13 PRO B CA 1
ATOM 1564 C C . PRO B 1 13 ? -19.422 -10.852 -24.234 1 91.62 13 PRO B C 1
ATOM 1566 O O . PRO B 1 13 ? -20.141 -10.102 -23.578 1 91.62 13 PRO B O 1
ATOM 1569 N N . GLN B 1 14 ? -18.844 -11.891 -23.781 1 91.69 14 GLN B N 1
ATOM 1570 C CA . GLN B 1 14 ? -18.922 -12.164 -22.359 1 91.69 14 GLN B CA 1
ATOM 1571 C C . GLN B 1 14 ? -18.328 -11.016 -21.547 1 91.69 14 GLN B C 1
ATOM 1573 O O . GLN B 1 14 ? -18.906 -10.609 -20.531 1 91.69 14 GLN B O 1
ATOM 1578 N N . VAL B 1 15 ? -17.25 -10.516 -22 1 93.94 15 VAL B N 1
ATOM 1579 C CA . VAL B 1 15 ? -16.578 -9.414 -21.312 1 93.94 15 VAL B CA 1
ATOM 1580 C C . VAL B 1 15 ? -17.438 -8.148 -21.406 1 93.94 15 VAL B C 1
ATOM 1582 O O . VAL B 1 15 ? -17.5 -7.363 -20.469 1 93.94 15 VAL B O 1
ATOM 1585 N N . GLN B 1 16 ? -18.062 -7.988 -22.484 1 94 16 GLN B N 1
ATOM 1586 C CA . GLN B 1 16 ? -18.938 -6.84 -22.656 1 94 16 GLN B CA 1
ATOM 1587 C C . GLN B 1 16 ? -20.094 -6.867 -21.641 1 94 16 GLN B C 1
ATOM 1589 O O . GLN B 1 16 ? -20.422 -5.84 -21.047 1 94 16 GLN B O 1
ATOM 1594 N N . HIS B 1 17 ? -20.688 -8.047 -21.469 1 94.06 17 HIS B N 1
ATOM 1595 C CA . HIS B 1 17 ? -21.766 -8.203 -20.484 1 94.06 17 HIS B CA 1
ATOM 1596 C C . HIS B 1 17 ? -21.266 -7.918 -19.078 1 94.06 17 HIS B C 1
ATOM 1598 O O . HIS B 1 17 ? -21.938 -7.25 -18.297 1 94.06 17 HIS B O 1
ATOM 1604 N N . MET B 1 18 ? -20.094 -8.406 -18.844 1 93.19 18 MET B N 1
ATOM 1605 C CA . MET B 1 18 ? -19.5 -8.195 -17.531 1 93.19 18 MET B CA 1
ATOM 1606 C C . MET B 1 18 ? -19.219 -6.719 -17.297 1 93.19 18 MET B C 1
ATOM 1608 O O . MET B 1 18 ? -19.484 -6.199 -16.203 1 93.19 18 MET B O 1
ATOM 1612 N N . PHE B 1 19 ? -18.688 -6.086 -18.297 1 95.94 19 PHE B N 1
ATOM 1613 C CA . PHE B 1 19 ? -18.406 -4.66 -18.203 1 95.94 19 PHE B CA 1
ATOM 1614 C C . PHE B 1 19 ? -19.672 -3.879 -17.844 1 95.94 19 PHE B C 1
ATOM 1616 O O . PHE B 1 19 ? -19.641 -3.025 -16.953 1 95.94 19 PHE 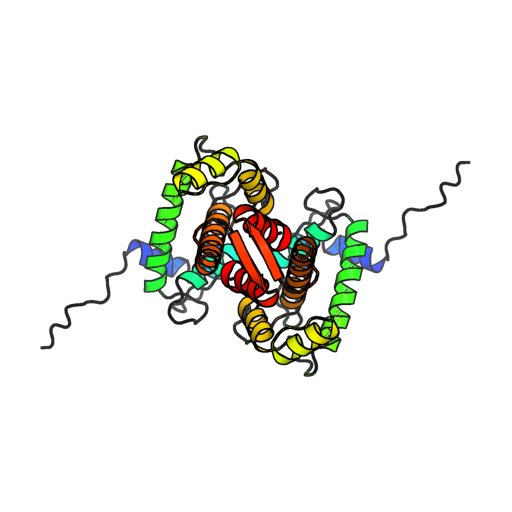B O 1
ATOM 1623 N N . MET B 1 20 ? -20.734 -4.199 -18.484 1 95 20 MET B N 1
ATOM 1624 C CA . MET B 1 20 ? -22 -3.51 -18.25 1 95 20 MET B CA 1
ATOM 1625 C C . MET B 1 20 ? -22.5 -3.756 -16.844 1 95 20 MET B C 1
ATOM 1627 O O . MET B 1 20 ? -23.062 -2.859 -16.219 1 95 20 MET B O 1
ATOM 1631 N N . ALA B 1 21 ? -22.219 -4.926 -16.328 1 94.81 21 ALA B N 1
ATOM 1632 C CA . ALA B 1 21 ? -22.625 -5.273 -14.977 1 94.81 21 ALA B CA 1
ATOM 1633 C C . ALA B 1 21 ? -21.797 -4.531 -13.938 1 94.81 21 ALA B C 1
ATOM 1635 O O . ALA B 1 21 ? -22.297 -4.156 -12.875 1 94.81 21 ALA B O 1
ATOM 1636 N N . VAL B 1 22 ? -20.562 -4.34 -14.266 1 95.5 22 VAL B N 1
ATOM 1637 C CA . VAL B 1 22 ? -19.625 -3.719 -13.344 1 95.5 22 VAL B CA 1
ATOM 1638 C C . VAL B 1 22 ? -19.812 -2.203 -13.352 1 95.5 22 VAL B C 1
ATOM 1640 O O . VAL B 1 22 ? -19.688 -1.55 -12.312 1 95.5 22 VAL B O 1
ATOM 1643 N N . ASP B 1 23 ? -20.125 -1.701 -14.523 1 97.12 23 ASP B N 1
ATOM 1644 C CA . ASP B 1 23 ? -20.328 -0.265 -14.695 1 97.12 23 ASP B CA 1
ATOM 1645 C C . ASP B 1 23 ? -21.672 0.178 -14.117 1 97.12 23 ASP B C 1
ATOM 1647 O O . ASP B 1 23 ? -22.578 0.573 -14.867 1 97.12 23 ASP B O 1
ATOM 1651 N N . LYS B 1 24 ? -21.734 0.355 -12.898 1 95.5 24 LYS B N 1
ATOM 1652 C CA . LYS B 1 24 ? -22.984 0.576 -12.18 1 95.5 24 LYS B CA 1
ATOM 1653 C C . LYS B 1 24 ? -23.625 1.893 -12.602 1 95.5 24 LYS B C 1
ATOM 1655 O O . LYS B 1 24 ? -24.859 1.988 -12.68 1 95.5 24 LYS B O 1
ATOM 1660 N N . ASP B 1 25 ? -22.922 2.912 -12.867 1 95.19 25 ASP B N 1
ATOM 1661 C CA . ASP B 1 25 ? -23.5 4.203 -13.219 1 95.19 25 ASP B CA 1
ATOM 1662 C C . ASP B 1 25 ? -23.641 4.355 -14.734 1 95.19 25 ASP B C 1
ATOM 1664 O O . ASP B 1 25 ? -23.984 5.43 -15.227 1 95.19 25 ASP B O 1
ATOM 1668 N N . ARG B 1 26 ? -23.219 3.354 -15.492 1 96.06 26 ARG B N 1
ATOM 1669 C CA . ARG B 1 26 ? -23.344 3.277 -16.953 1 96.06 26 ARG B CA 1
ATOM 1670 C C . ARG B 1 26 ? -22.609 4.438 -17.609 1 96.06 26 ARG B C 1
ATOM 1672 O O . ARG B 1 26 ? -23.125 5.035 -18.562 1 96.06 26 ARG B O 1
ATOM 1679 N N . SER B 1 27 ? -21.453 4.781 -17.094 1 96 27 SER B N 1
ATOM 1680 C CA . SER B 1 27 ? -20.672 5.898 -17.609 1 96 27 SER B CA 1
ATOM 1681 C C . SER B 1 27 ? -19.797 5.465 -18.781 1 96 27 SER B C 1
ATOM 1683 O O . SER B 1 27 ? -19.234 6.305 -19.5 1 96 27 SER B O 1
ATOM 1685 N N . GLY B 1 28 ? -19.688 4.191 -18.969 1 96.38 28 GLY B N 1
ATOM 1686 C CA . GLY B 1 28 ? -18.719 3.676 -19.938 1 96.38 28 GLY B CA 1
ATOM 1687 C C . GLY B 1 28 ? -17.312 3.588 -19.391 1 96.38 28 GLY B C 1
ATOM 1688 O O . GLY B 1 28 ? -16.375 3.271 -20.125 1 96.38 28 GLY B O 1
ATOM 1689 N N . GLN B 1 29 ? -17.156 3.883 -18.141 1 96.56 29 GLN B N 1
ATOM 1690 C CA . GLN B 1 29 ? -15.883 3.812 -17.422 1 96.56 29 GLN B CA 1
ATOM 1691 C C . GLN B 1 29 ? -16.031 3.053 -16.109 1 96.56 29 GLN B C 1
ATOM 1693 O O . GLN B 1 29 ? -17.062 3.162 -15.445 1 96.56 29 GLN B O 1
ATOM 1698 N N . ILE B 1 30 ? -15.016 2.246 -15.797 1 96.81 30 ILE B N 1
ATOM 1699 C CA . ILE B 1 30 ? -15.031 1.499 -14.547 1 96.81 30 ILE B CA 1
ATOM 1700 C C . ILE B 1 30 ? -14.047 2.123 -13.555 1 96.81 30 ILE B C 1
ATOM 1702 O O . ILE B 1 30 ? -12.883 2.355 -13.891 1 96.81 30 ILE B O 1
ATOM 1706 N N . THR B 1 31 ? -14.562 2.439 -12.383 1 93.5 31 THR B N 1
ATOM 1707 C CA . THR B 1 31 ? -13.734 2.934 -11.289 1 93.5 31 THR B CA 1
ATOM 1708 C C . THR B 1 31 ? -13.203 1.776 -10.445 1 93.5 31 THR B C 1
ATOM 1710 O O . THR B 1 31 ? -13.625 0.632 -10.617 1 93.5 31 THR B O 1
ATOM 1713 N N . ALA B 1 32 ? -12.281 2.143 -9.516 1 92.31 32 ALA B N 1
ATOM 1714 C CA . ALA B 1 32 ? -11.758 1.138 -8.594 1 92.31 32 ALA B CA 1
ATOM 1715 C C . ALA B 1 32 ? -12.859 0.584 -7.695 1 92.31 32 ALA B C 1
ATOM 1717 O O . ALA B 1 32 ? -12.883 -0.612 -7.402 1 92.31 32 ALA B O 1
ATOM 1718 N N . LYS B 1 33 ? -13.719 1.421 -7.316 1 90.44 33 LYS B N 1
ATOM 1719 C CA . LYS B 1 33 ? -14.82 1.006 -6.449 1 90.44 33 LYS B CA 1
ATOM 1720 C C . LYS B 1 33 ? -15.766 0.058 -7.176 1 90.44 33 LYS B C 1
ATOM 1722 O O . LYS B 1 33 ? -16.203 -0.953 -6.613 1 90.44 33 LYS B O 1
ATOM 1727 N N . GLU B 1 34 ? -16.062 0.43 -8.375 1 95.5 34 GLU B N 1
ATOM 1728 C CA . GLU B 1 34 ? -16.922 -0.449 -9.172 1 95.5 34 GLU B CA 1
ATOM 1729 C C . GLU B 1 34 ? -16.25 -1.799 -9.406 1 95.5 34 GLU B C 1
ATOM 1731 O O . GLU B 1 34 ? -16.906 -2.842 -9.359 1 95.5 34 GLU B O 1
ATOM 1736 N N . LEU B 1 35 ? -14.961 -1.762 -9.672 1 96.06 35 LEU B N 1
ATOM 1737 C CA . LEU B 1 35 ? -14.195 -2.986 -9.883 1 96.06 35 LEU B CA 1
ATOM 1738 C C . LEU B 1 35 ? -14.18 -3.84 -8.617 1 96.06 35 LEU B C 1
ATOM 1740 O O . LEU B 1 35 ? -14.305 -5.062 -8.688 1 96.06 35 LEU B O 1
ATOM 1744 N N . GLN B 1 36 ? -14.062 -3.203 -7.508 1 93.69 36 GLN B N 1
ATOM 1745 C CA . GLN B 1 36 ? -13.992 -3.893 -6.227 1 93.69 36 GLN B CA 1
ATOM 1746 C C . GLN B 1 36 ? -15.266 -4.695 -5.969 1 93.69 36 GLN B C 1
ATOM 1748 O O . GLN B 1 36 ? -15.211 -5.797 -5.41 1 93.69 36 GLN B O 1
ATOM 1753 N N . VAL B 1 37 ? -16.375 -4.207 -6.355 1 91.69 37 VAL B N 1
ATOM 1754 C CA . VAL B 1 37 ? -17.641 -4.871 -6.141 1 91.69 37 VAL B CA 1
ATOM 1755 C C . VAL B 1 37 ? -17.75 -6.098 -7.047 1 91.69 37 VAL B C 1
ATOM 1757 O O . VAL B 1 37 ? -18.438 -7.066 -6.711 1 91.69 37 VAL B O 1
ATOM 1760 N N . ALA B 1 38 ? -17 -6.113 -8.078 1 92.44 38 ALA B N 1
ATOM 1761 C CA . ALA B 1 38 ? -17.125 -7.16 -9.094 1 92.44 38 ALA B CA 1
ATOM 1762 C C . ALA B 1 38 ? -16.125 -8.289 -8.844 1 92.44 38 ALA B C 1
ATOM 1764 O O . ALA B 1 38 ? -16.297 -9.398 -9.359 1 92.44 38 ALA B O 1
ATOM 1765 N N . LEU B 1 39 ? -15.086 -7.957 -8.172 1 94.44 39 LEU B N 1
ATOM 1766 C CA . LEU B 1 39 ? -14.023 -8.938 -7.98 1 94.44 39 LEU B CA 1
ATOM 1767 C C . LEU B 1 39 ? -14.062 -9.523 -6.574 1 94.44 39 LEU B C 1
ATOM 1769 O O . LEU B 1 39 ? -14.07 -8.789 -5.59 1 94.44 39 LEU B O 1
ATOM 1773 N N . ILE B 1 40 ? -14.023 -10.867 -6.559 1 93.56 40 ILE B N 1
ATOM 1774 C CA . ILE B 1 40 ? -14.156 -11.555 -5.277 1 93.56 40 ILE B CA 1
ATOM 1775 C C . ILE B 1 40 ? -13.07 -12.609 -5.137 1 93.56 40 ILE B C 1
ATOM 1777 O O . ILE B 1 40 ? -12.656 -13.219 -6.125 1 93.56 40 ILE B O 1
ATOM 1781 N N . ASN B 1 41 ? -12.688 -12.75 -3.922 1 95.44 41 ASN B N 1
ATOM 1782 C CA . ASN B 1 41 ? -11.781 -13.844 -3.602 1 95.44 41 ASN B CA 1
ATOM 1783 C C . ASN B 1 41 ? -12.523 -15.172 -3.486 1 95.44 41 ASN B C 1
ATOM 1785 O O . ASN B 1 41 ? -13.758 -15.203 -3.549 1 95.44 41 ASN B O 1
ATOM 1789 N N . SER B 1 42 ? -11.75 -16.25 -3.365 1 92.38 42 SER B N 1
ATOM 1790 C CA . SER B 1 42 ? -12.336 -17.578 -3.242 1 92.38 42 SER B CA 1
ATOM 1791 C C . SER B 1 42 ? -13.172 -17.703 -1.974 1 92.38 42 SER B C 1
ATOM 1793 O O . SER B 1 42 ? -14.102 -18.516 -1.91 1 92.3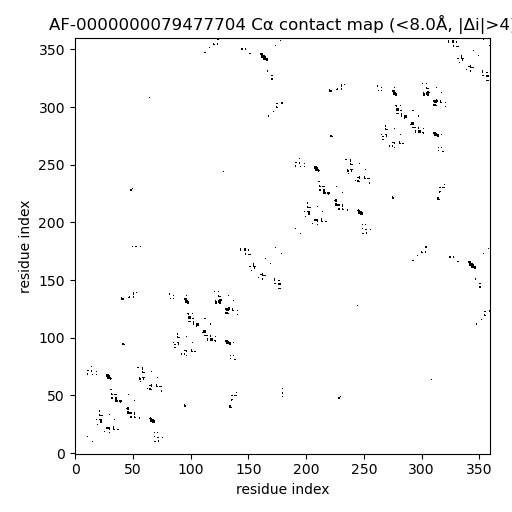8 42 SER B O 1
ATOM 1795 N N . ASN B 1 43 ? -12.898 -16.953 -0.979 1 91.31 43 ASN B N 1
ATOM 1796 C CA . ASN B 1 43 ? -13.656 -16.984 0.271 1 91.31 43 ASN B CA 1
ATOM 1797 C C . ASN B 1 43 ? -14.797 -15.977 0.267 1 91.31 43 ASN B C 1
ATOM 1799 O O . ASN B 1 43 ? -15.289 -15.586 1.327 1 91.31 43 ASN B O 1
ATOM 1803 N N . TRP B 1 44 ? -15.055 -15.422 -0.847 1 92.19 44 TRP B N 1
ATOM 1804 C CA . TRP B 1 44 ? -16.188 -14.531 -1.113 1 92.19 44 TRP B CA 1
ATOM 1805 C C . TRP B 1 44 ? -15.93 -13.141 -0.525 1 92.19 44 TRP B C 1
ATOM 1807 O O . TRP B 1 44 ? -16.844 -12.312 -0.467 1 92.19 44 TRP B O 1
ATOM 1817 N N . SER B 1 45 ? -14.734 -12.914 -0.087 1 91.75 45 SER B N 1
ATOM 1818 C CA . SER B 1 45 ? -14.406 -11.555 0.341 1 91.75 45 SER B CA 1
ATOM 1819 C C . SER B 1 45 ? -14.141 -10.648 -0.854 1 91.75 45 SER B C 1
ATOM 1821 O O . SER B 1 45 ? -13.68 -11.117 -1.9 1 91.75 45 SER B O 1
ATOM 1823 N N . PRO B 1 46 ? -14.484 -9.391 -0.629 1 91.25 46 PRO B N 1
ATOM 1824 C CA . PRO B 1 46 ? -14.156 -8.453 -1.713 1 91.25 46 PRO B CA 1
ATOM 1825 C C . PRO B 1 46 ? -12.656 -8.258 -1.891 1 91.25 46 PRO B C 1
ATOM 1827 O O . PRO B 1 46 ? -11.883 -8.461 -0.949 1 91.25 46 PRO B O 1
ATOM 1830 N N . PHE B 1 47 ? -12.328 -7.871 -3.119 1 95.19 47 PHE B N 1
ATOM 1831 C CA . PHE B 1 47 ? -10.945 -7.477 -3.361 1 95.19 47 PHE B CA 1
ATOM 1832 C C . PHE B 1 47 ? -10.578 -6.25 -2.531 1 95.19 47 PHE B C 1
ATOM 1834 O O . PHE B 1 47 ? -11.422 -5.375 -2.305 1 95.19 47 PHE B O 1
ATOM 1841 N N . ASN B 1 48 ? -9.305 -6.289 -2.137 1 89.94 48 ASN B N 1
ATOM 1842 C CA . ASN B 1 48 ? -8.82 -5.09 -1.469 1 89.94 48 ASN B CA 1
ATOM 1843 C C . ASN B 1 48 ? -8.781 -3.893 -2.416 1 89.94 48 ASN B C 1
ATOM 1845 O O . ASN B 1 48 ? -8.477 -4.043 -3.602 1 89.94 48 ASN B O 1
ATOM 1849 N N . GLU B 1 49 ? -9.078 -2.775 -1.836 1 88.69 49 GLU B N 1
ATOM 1850 C CA . GLU B 1 49 ? -9.172 -1.562 -2.643 1 88.69 49 GLU B CA 1
ATOM 1851 C C . GLU B 1 49 ? -7.84 -1.235 -3.307 1 88.69 49 GLU B C 1
ATOM 1853 O O . GLU B 1 49 ? -7.801 -0.813 -4.465 1 88.69 49 GLU B O 1
ATOM 1858 N N . GLU B 1 50 ? -6.809 -1.463 -2.627 1 88.94 50 GLU B N 1
ATOM 1859 C CA . GLU B 1 50 ? -5.48 -1.144 -3.145 1 88.94 50 GLU B CA 1
ATOM 1860 C C . GLU B 1 50 ? -5.148 -1.983 -4.375 1 88.94 50 GLU B C 1
ATOM 1862 O O . GLU B 1 50 ? -4.562 -1.482 -5.336 1 88.94 50 GLU B O 1
ATOM 1867 N N . THR B 1 51 ? -5.531 -3.201 -4.328 1 94.19 51 THR B N 1
ATOM 1868 C CA . THR B 1 51 ? -5.297 -4.074 -5.477 1 94.19 51 THR B CA 1
ATOM 1869 C C . THR B 1 51 ? -6.113 -3.615 -6.68 1 94.19 51 THR B C 1
ATOM 1871 O O . THR B 1 51 ? -5.617 -3.623 -7.809 1 94.19 51 THR B O 1
ATOM 1874 N N . CYS B 1 52 ? -7.312 -3.152 -6.422 1 94.81 52 CYS B N 1
ATOM 1875 C CA . CYS B 1 52 ? -8.148 -2.645 -7.504 1 94.81 52 CYS B CA 1
ATOM 1876 C C . CYS B 1 52 ? -7.547 -1.383 -8.109 1 94.81 52 CYS B C 1
ATOM 1878 O O . CYS B 1 52 ? -7.531 -1.226 -9.336 1 94.81 52 CYS B O 1
ATOM 1880 N N . ARG B 1 53 ? -7.004 -0.552 -7.305 1 91.38 53 ARG B N 1
ATOM 1881 C CA . ARG B 1 53 ? -6.355 0.656 -7.801 1 91.38 53 ARG B CA 1
ATOM 1882 C C . ARG B 1 53 ? -5.129 0.313 -8.641 1 91.38 53 ARG B C 1
ATOM 1884 O O . ARG B 1 53 ? -4.891 0.927 -9.688 1 91.38 53 ARG B O 1
ATOM 1891 N N . LEU B 1 54 ? -4.398 -0.648 -8.141 1 93.12 54 LEU B N 1
ATOM 1892 C CA . LEU B 1 54 ? -3.244 -1.142 -8.883 1 93.12 54 LEU B CA 1
ATOM 1893 C C . LEU B 1 54 ? -3.656 -1.624 -10.273 1 93.12 54 LEU B C 1
ATOM 1895 O O . LEU B 1 54 ? -3.062 -1.225 -11.273 1 93.12 54 LEU B O 1
ATOM 1899 N N . MET B 1 55 ? -4.711 -2.395 -10.32 1 96.19 55 MET B N 1
ATOM 1900 C CA . MET B 1 55 ? -5.164 -2.963 -11.586 1 96.19 55 MET B CA 1
ATOM 1901 C C . MET B 1 55 ? -5.648 -1.868 -12.531 1 96.19 55 MET B C 1
ATOM 1903 O O . MET B 1 55 ? -5.328 -1.884 -13.719 1 96.19 55 MET B O 1
ATOM 1907 N N . ILE B 1 56 ? -6.344 -0.925 -11.969 1 95.06 56 ILE B N 1
ATOM 1908 C CA . ILE B 1 56 ? -6.816 0.193 -12.781 1 95.06 56 ILE B CA 1
ATOM 1909 C C . ILE B 1 56 ? -5.621 0.958 -13.352 1 95.06 56 ILE B C 1
ATOM 1911 O O . ILE B 1 56 ? -5.578 1.255 -14.547 1 95.06 56 ILE B O 1
ATOM 1915 N N . SER B 1 57 ? -4.723 1.181 -12.508 1 93.06 57 SER B N 1
ATOM 1916 C CA . SER B 1 57 ? -3.551 1.945 -12.922 1 93.06 57 SER B CA 1
ATOM 1917 C C . SER B 1 57 ? -2.783 1.226 -14.023 1 93.06 57 SER B C 1
ATOM 1919 O O . SER B 1 57 ? -2.23 1.864 -14.922 1 93.06 57 SER B O 1
ATOM 1921 N N . MET B 1 58 ? -2.752 -0.044 -14.031 1 94.38 58 MET B N 1
ATOM 1922 C CA . MET B 1 58 ? -1.989 -0.85 -14.977 1 94.38 58 MET B CA 1
ATOM 1923 C C . MET B 1 58 ? -2.621 -0.799 -16.359 1 94.38 58 MET B C 1
ATOM 1925 O O . MET B 1 58 ? -1.921 -0.899 -17.375 1 94.38 58 MET B O 1
ATOM 1929 N N . PHE B 1 59 ? -3.883 -0.568 -16.391 1 96.56 59 PHE B N 1
ATOM 1930 C CA . PHE B 1 59 ? -4.539 -0.728 -17.688 1 96.56 59 PHE B CA 1
ATOM 1931 C C . PHE B 1 59 ? -5.16 0.586 -18.141 1 96.56 59 PHE B C 1
ATOM 1933 O O . PHE B 1 59 ? -5.672 0.68 -19.266 1 96.56 59 PHE B O 1
ATOM 1940 N N . ASP B 1 60 ? -5.055 1.543 -17.266 1 94.12 60 ASP B N 1
ATOM 1941 C CA . ASP B 1 60 ? -5.559 2.869 -17.609 1 94.12 60 ASP B CA 1
ATOM 1942 C C . ASP B 1 60 ? -4.605 3.594 -18.547 1 94.12 60 ASP B C 1
ATOM 1944 O O . ASP B 1 60 ? -3.85 4.469 -18.125 1 94.12 60 ASP B O 1
ATOM 1948 N N . ARG B 1 61 ? -4.715 3.432 -19.797 1 91.12 61 ARG B N 1
ATOM 1949 C CA . ARG B 1 61 ? -3.779 3.934 -20.797 1 91.12 61 ARG B CA 1
ATOM 1950 C C . ARG B 1 61 ? -3.922 5.441 -20.969 1 91.12 61 ARG B C 1
ATOM 1952 O O . ARG B 1 61 ? -2.947 6.133 -21.281 1 91.12 61 ARG B O 1
ATOM 1959 N N . ASP B 1 62 ? -5.086 5.953 -20.734 1 89.75 62 ASP B N 1
ATOM 1960 C CA . ASP B 1 62 ? -5.293 7.375 -21 1 89.75 62 ASP B CA 1
ATOM 1961 C C . ASP B 1 62 ? -5.168 8.188 -19.703 1 89.75 62 ASP B C 1
ATOM 1963 O O . ASP B 1 62 ? -5.371 9.406 -19.719 1 89.75 62 ASP B O 1
ATOM 1967 N N . GLY B 1 63 ? -4.941 7.582 -18.578 1 86.44 63 GLY B N 1
ATOM 1968 C CA . GLY B 1 63 ? -4.629 8.273 -17.328 1 86.44 63 GLY B CA 1
ATOM 1969 C C . GLY B 1 63 ? -5.828 8.961 -16.719 1 86.44 63 GLY B C 1
ATOM 1970 O O . GLY B 1 63 ? -5.68 9.961 -16 1 86.44 63 GLY B O 1
ATOM 1971 N N . THR B 1 64 ? -7 8.43 -16.953 1 87.56 64 THR B N 1
ATOM 1972 C CA . THR B 1 64 ? -8.219 9.062 -16.453 1 87.56 64 THR B CA 1
ATOM 1973 C C . THR B 1 64 ? -8.531 8.602 -15.031 1 87.56 64 THR B C 1
ATOM 1975 O O . THR B 1 64 ? -9.367 9.195 -14.352 1 87.56 64 THR B O 1
ATOM 1978 N N . GLY B 1 65 ? -7.867 7.512 -14.602 1 89.12 65 GLY B N 1
ATOM 1979 C CA . GLY B 1 65 ? -8.188 6.93 -13.312 1 89.12 65 GLY B CA 1
ATOM 1980 C C . GLY B 1 65 ? -9.266 5.867 -13.383 1 89.12 65 GLY B C 1
ATOM 1981 O O . GLY B 1 65 ? -9.648 5.297 -12.359 1 89.12 65 GLY B O 1
ATOM 1982 N N . THR B 1 66 ? -9.781 5.68 -14.586 1 94.38 66 THR B N 1
ATOM 1983 C CA . THR B 1 66 ? -10.789 4.664 -14.883 1 94.38 66 THR B CA 1
ATOM 1984 C C . THR B 1 66 ? -10.398 3.859 -16.125 1 94.38 66 THR B C 1
ATOM 1986 O O . THR B 1 66 ? -9.406 4.164 -16.781 1 94.38 66 THR B O 1
ATOM 1989 N N . ILE B 1 67 ? -11.125 2.797 -16.344 1 96.38 67 ILE B N 1
ATOM 1990 C CA . ILE B 1 67 ? -10.797 2.018 -17.531 1 96.38 67 ILE B CA 1
ATOM 1991 C C . ILE B 1 67 ? -12.031 1.855 -18.406 1 96.38 67 ILE B C 1
ATOM 1993 O O . ILE B 1 67 ? -13.148 1.701 -17.891 1 96.38 67 ILE B O 1
ATOM 1997 N N . ASN B 1 68 ? -11.812 1.982 -19.688 1 96.62 68 ASN B N 1
ATOM 1998 C CA . ASN B 1 68 ? -12.875 1.766 -20.656 1 96.62 68 ASN B CA 1
ATOM 1999 C C . ASN B 1 68 ? -13.016 0.288 -21 1 96.62 68 ASN B C 1
ATOM 2001 O O . ASN B 1 68 ? -12.344 -0.562 -20.422 1 96.62 68 ASN B O 1
ATOM 2005 N N . LEU B 1 69 ? -13.961 0.032 -21.953 1 96 69 LEU B N 1
ATOM 2006 C CA . LEU B 1 69 ? -14.305 -1.347 -22.281 1 96 69 LEU B CA 1
ATOM 2007 C C . LEU B 1 69 ? -13.094 -2.094 -22.828 1 96 69 LEU B C 1
ATOM 2009 O O . LEU B 1 69 ? -12.844 -3.24 -22.438 1 96 69 LEU B O 1
ATOM 2013 N N . HIS B 1 70 ? -12.375 -1.512 -23.656 1 95.62 70 HIS B N 1
ATOM 2014 C CA . HIS B 1 70 ? -11.211 -2.162 -24.25 1 95.62 70 HIS B CA 1
ATOM 2015 C C . HIS B 1 70 ? -10.141 -2.434 -23.188 1 95.62 70 HIS B C 1
ATOM 2017 O O . HIS B 1 70 ? -9.562 -3.521 -23.156 1 95.62 70 HIS B O 1
ATOM 2023 N N . GLU B 1 71 ? -9.914 -1.485 -22.359 1 96.75 71 GLU B N 1
ATOM 2024 C CA . GLU B 1 71 ? -8.977 -1.653 -21.25 1 96.75 71 GLU B CA 1
ATOM 2025 C C . GLU B 1 71 ? -9.453 -2.742 -20.297 1 96.75 71 GLU B C 1
ATOM 2027 O O . GLU B 1 71 ? -8.641 -3.521 -19.781 1 96.75 71 GLU B O 1
ATOM 2032 N N . PHE B 1 72 ? -10.727 -2.787 -20.188 1 97.06 72 PHE B N 1
ATOM 2033 C CA . PHE B 1 72 ? -11.32 -3.793 -19.312 1 97.06 72 PHE B CA 1
ATOM 2034 C C . PHE B 1 72 ? -11.102 -5.191 -19.875 1 97.06 72 PHE B C 1
ATOM 2036 O O . PHE B 1 72 ? -10.883 -6.145 -19.125 1 97.06 72 PHE B O 1
ATOM 2043 N N . GLN B 1 73 ? -11.227 -5.309 -21.125 1 96.5 73 GLN B N 1
ATOM 2044 C CA . GLN B 1 73 ? -10.977 -6.602 -21.75 1 96.5 73 GLN B CA 1
ATOM 2045 C C . GLN B 1 73 ? -9.57 -7.109 -21.422 1 96.5 73 GLN B C 1
ATOM 2047 O O . GLN B 1 73 ? -9.391 -8.281 -21.094 1 96.5 73 GLN B O 1
ATOM 2052 N N . GLN B 1 74 ? -8.664 -6.238 -21.547 1 96.88 74 GLN B N 1
ATOM 2053 C CA . GLN B 1 74 ? -7.285 -6.605 -21.234 1 96.88 74 GLN B CA 1
ATOM 2054 C C . GLN B 1 74 ? -7.137 -6.961 -19.75 1 96.88 74 GLN B C 1
ATOM 2056 O O . GLN B 1 74 ? -6.434 -7.914 -19.406 1 96.88 74 GLN B O 1
ATOM 2061 N N . LEU B 1 75 ? -7.734 -6.195 -18.906 1 97 75 LEU B N 1
ATOM 2062 C CA . LEU B 1 75 ? -7.715 -6.473 -17.469 1 97 75 LEU B CA 1
ATOM 2063 C C . LEU B 1 75 ? -8.32 -7.836 -17.172 1 97 75 LEU B C 1
ATOM 2065 O O . LEU B 1 75 ? -7.777 -8.602 -16.375 1 97 75 LEU B O 1
ATOM 2069 N N . TYR B 1 76 ? -9.391 -8.094 -17.812 1 95.75 76 TYR B N 1
ATOM 2070 C CA . TYR B 1 76 ? -10.07 -9.375 -17.625 1 95.75 76 TYR B CA 1
ATOM 2071 C C . TYR B 1 76 ? -9.148 -10.531 -18 1 95.75 76 TYR B C 1
ATOM 2073 O O . TYR B 1 76 ? -9.023 -11.492 -17.234 1 95.75 76 TYR B O 1
ATOM 2081 N N . ASP B 1 77 ? -8.562 -10.43 -19.109 1 96.69 77 ASP B N 1
ATOM 2082 C CA . ASP B 1 77 ? -7.633 -11.461 -19.547 1 96.69 77 ASP B CA 1
ATOM 2083 C C . ASP B 1 77 ? -6.477 -11.617 -18.547 1 96.69 77 ASP B C 1
ATOM 2085 O O . ASP B 1 77 ? -6.039 -12.727 -18.266 1 96.69 77 ASP B O 1
ATOM 2089 N N . TYR B 1 78 ? -6.051 -10.508 -18.062 1 97.19 78 TYR B N 1
ATOM 2090 C CA . TYR B 1 78 ? -4.984 -10.461 -17.062 1 97.19 78 TYR B CA 1
ATOM 2091 C C . TYR B 1 78 ? -5.391 -11.203 -15.797 1 97.19 78 TYR B C 1
ATOM 2093 O O . TYR B 1 78 ? -4.637 -12.047 -15.297 1 97.19 78 TYR B O 1
ATOM 2101 N N . ILE B 1 79 ? -6.535 -10.984 -15.32 1 96.69 79 ILE B N 1
ATOM 2102 C CA . ILE B 1 79 ? -7.035 -11.602 -14.102 1 96.69 79 ILE B CA 1
ATOM 2103 C C . ILE B 1 79 ? -7.199 -13.109 -14.305 1 96.69 79 ILE B C 1
ATOM 2105 O O . ILE B 1 79 ? -6.863 -13.898 -13.422 1 96.69 79 ILE B O 1
ATOM 2109 N N . GLU B 1 80 ? -7.68 -13.469 -15.453 1 96.12 80 GLU B N 1
ATOM 2110 C CA . GLU B 1 80 ? -7.852 -14.883 -15.758 1 96.12 80 GLU B CA 1
ATOM 2111 C C . GLU B 1 80 ? -6.516 -15.617 -15.758 1 96.12 80 GLU B C 1
ATOM 2113 O O . GLU B 1 80 ? -6.422 -16.75 -15.281 1 96.12 80 GLU B O 1
ATOM 2118 N N . GLN B 1 81 ? -5.574 -15 -16.266 1 97.56 81 GLN B N 1
ATOM 2119 C CA . GLN B 1 81 ? -4.238 -15.594 -16.266 1 97.56 81 GLN B CA 1
ATOM 2120 C C . GLN B 1 81 ? -3.719 -15.773 -14.836 1 97.56 81 GLN B C 1
ATOM 2122 O O . GLN B 1 81 ? -3.16 -16.812 -14.5 1 97.56 81 GLN B O 1
ATOM 2127 N N . TRP B 1 82 ? -3.912 -14.773 -14.023 1 97.75 82 TRP B N 1
ATOM 2128 C CA . TRP B 1 82 ? -3.479 -14.836 -12.633 1 97.75 82 TRP B CA 1
ATOM 2129 C C . TRP B 1 82 ? -4.246 -15.922 -11.875 1 97.75 82 TRP B C 1
ATOM 2131 O O . TRP B 1 82 ? -3.691 -16.578 -10.992 1 97.75 82 TRP B O 1
ATOM 2141 N N . LYS B 1 83 ? -5.48 -16.062 -12.219 1 97.19 83 LYS B N 1
ATOM 2142 C CA . LYS B 1 83 ? -6.289 -17.094 -11.578 1 97.19 83 LYS B CA 1
ATOM 2143 C C . LYS B 1 83 ? -5.723 -18.484 -11.852 1 97.19 83 LYS B C 1
ATOM 2145 O O . LYS B 1 83 ? -5.605 -19.312 -10.938 1 97.19 83 LYS B O 1
ATOM 2150 N N . ARG B 1 84 ? -5.398 -18.719 -13.062 1 97.31 84 ARG B N 1
ATOM 2151 C CA . ARG B 1 84 ? -4.805 -20 -13.43 1 97.31 84 ARG B CA 1
ATOM 2152 C C . ARG B 1 84 ? -3.488 -20.219 -12.688 1 97.31 84 ARG B C 1
ATOM 2154 O O . ARG B 1 84 ? -3.24 -21.312 -12.164 1 97.31 84 ARG B O 1
ATOM 2161 N N . CYS B 1 85 ? -2.74 -19.203 -12.688 1 97.5 85 CYS B N 1
ATOM 2162 C CA . CYS B 1 85 ? -1.465 -19.266 -11.984 1 97.5 85 CYS B CA 1
ATOM 2163 C C . CYS B 1 85 ? -1.673 -19.562 -10.508 1 97.5 85 CYS B C 1
ATOM 2165 O O . CYS B 1 85 ? -1.037 -20.469 -9.953 1 97.5 85 CYS B O 1
ATOM 2167 N N . PHE B 1 86 ? -2.559 -18.844 -9.891 1 98.25 86 PHE B N 1
ATOM 2168 C CA . PHE B 1 86 ? -2.895 -19 -8.484 1 98.25 86 PHE B CA 1
ATOM 2169 C C . PHE B 1 86 ? -3.344 -20.422 -8.188 1 98.25 86 PHE B C 1
ATOM 2171 O O . PHE B 1 86 ? -2.852 -21.062 -7.246 1 98.25 86 PHE B O 1
ATOM 2178 N N . GLN B 1 87 ? -4.199 -20.938 -8.961 1 97.56 87 GLN B N 1
ATOM 2179 C CA . GLN B 1 87 ? -4.73 -22.281 -8.781 1 97.56 87 GLN B CA 1
ATOM 2180 C C . GLN B 1 87 ? -3.625 -23.328 -8.914 1 97.56 87 GLN B C 1
ATOM 2182 O O . GLN B 1 87 ? -3.656 -24.359 -8.234 1 97.56 87 GLN B O 1
ATOM 2187 N N . GLY B 1 88 ? -2.711 -23.078 -9.727 1 98 88 GLY B N 1
ATOM 2188 C CA . GLY B 1 88 ? -1.593 -23.984 -9.922 1 98 88 GLY B CA 1
ATOM 2189 C C . GLY B 1 88 ? -0.708 -24.109 -8.695 1 98 88 GLY B C 1
ATOM 2190 O O . GLY B 1 88 ? -0.082 -25.141 -8.477 1 98 88 GLY B O 1
ATOM 2191 N N . PHE B 1 89 ? -0.7 -23.062 -7.875 1 98.25 89 PHE B N 1
ATOM 2192 C CA . PHE B 1 89 ? 0.211 -23.062 -6.738 1 98.25 89 PHE B CA 1
ATOM 2193 C C . PHE B 1 89 ? -0.545 -23.328 -5.441 1 98.25 89 PHE B C 1
ATOM 2195 O O . PHE B 1 89 ? 0.064 -23.594 -4.402 1 98.25 89 PHE B O 1
ATOM 2202 N N . ASP B 1 90 ? -1.864 -23.141 -5.562 1 98.19 90 ASP B N 1
ATOM 2203 C CA . ASP B 1 90 ? -2.691 -23.562 -4.434 1 98.19 90 ASP B CA 1
ATOM 2204 C C . ASP B 1 90 ? -2.838 -25.078 -4.383 1 98.19 90 ASP B C 1
ATOM 2206 O O . ASP B 1 90 ? -3.924 -25.609 -4.629 1 98.19 90 ASP B O 1
ATOM 2210 N N . GLN B 1 91 ? -1.861 -25.766 -3.893 1 97.25 91 GLN B N 1
ATOM 2211 C CA . GLN B 1 91 ? -1.732 -27.219 -3.994 1 97.25 91 GLN B CA 1
ATOM 2212 C C . GLN B 1 91 ? -2.799 -27.922 -3.162 1 97.25 91 GLN B C 1
ATOM 2214 O O . GLN B 1 91 ? -3.324 -28.953 -3.57 1 97.25 91 GLN B O 1
ATOM 2219 N N . ASP B 1 92 ? -3.158 -27.359 -1.976 1 97.06 92 ASP B N 1
ATOM 2220 C CA . ASP B 1 92 ? -4.133 -28.016 -1.114 1 97.06 92 ASP B CA 1
ATOM 2221 C C . ASP B 1 92 ? -5.555 -27.547 -1.438 1 97.06 92 ASP B C 1
ATOM 2223 O O . ASP B 1 92 ? -6.508 -27.938 -0.756 1 97.06 92 ASP B O 1
ATOM 2227 N N . LYS B 1 93 ? -5.695 -26.672 -2.451 1 96.75 93 LYS B N 1
ATOM 2228 C CA . LYS B 1 93 ? -6.977 -26.188 -2.953 1 96.75 93 LYS B CA 1
ATOM 2229 C C . LYS B 1 93 ? -7.785 -25.531 -1.84 1 96.75 93 LYS B C 1
ATOM 2231 O O . LYS B 1 93 ? -9.008 -25.672 -1.779 1 96.75 93 LYS B O 1
ATOM 2236 N N . SER B 1 94 ? -7.039 -24.781 -0.961 1 96.5 94 SER B N 1
ATOM 2237 C CA . SER B 1 94 ? -7.695 -24.094 0.15 1 96.5 94 SER B CA 1
ATOM 2238 C C . SER B 1 94 ? -8.289 -22.766 -0.291 1 96.5 94 SER B C 1
ATOM 2240 O O . SER B 1 94 ? -9.039 -22.141 0.455 1 96.5 94 SER B O 1
ATOM 2242 N N . GLY B 1 95 ? -7.945 -22.328 -1.475 1 96.88 95 GLY B N 1
ATOM 2243 C CA . GLY B 1 95 ? -8.406 -21.031 -1.942 1 96.88 95 GLY B CA 1
ATOM 2244 C C . GLY B 1 95 ? -7.539 -19.875 -1.477 1 96.88 95 GLY B C 1
ATOM 2245 O O . GLY B 1 95 ? -7.902 -18.703 -1.635 1 96.88 95 GLY B O 1
ATOM 2246 N N . ASN B 1 96 ? -6.434 -20.188 -0.887 1 97.69 96 ASN B N 1
ATOM 2247 C CA . ASN B 1 96 ? -5.43 -19.234 -0.423 1 97.69 96 ASN B CA 1
ATOM 2248 C C . ASN B 1 96 ? -4.016 -19.781 -0.587 1 97.69 96 ASN B C 1
ATOM 2250 O O . ASN B 1 96 ? -3.834 -20.953 -0.913 1 97.69 96 ASN B O 1
ATOM 2254 N N . ILE B 1 97 ? -3.053 -18.891 -0.46 1 98.38 97 ILE B N 1
ATOM 2255 C CA . ILE B 1 97 ? -1.662 -19.281 -0.692 1 98.38 97 ILE B CA 1
ATOM 2256 C C . ILE B 1 97 ? -0.885 -19.219 0.621 1 98.38 97 ILE B C 1
ATOM 2258 O O . ILE B 1 97 ? -0.818 -18.156 1.261 1 98.38 97 ILE B O 1
ATOM 2262 N N . SER B 1 98 ? -0.35 -20.359 1.019 1 98.25 98 SER B N 1
ATOM 2263 C CA . SER B 1 98 ? 0.515 -20.406 2.191 1 98.25 98 SER B CA 1
ATOM 2264 C C . SER B 1 98 ? 1.923 -19.922 1.863 1 98.25 98 SER B C 1
ATOM 2266 O O . SER B 1 98 ? 2.252 -19.703 0.697 1 98.25 98 SER B O 1
ATOM 2268 N N . SER B 1 99 ? 2.781 -19.828 2.92 1 98.5 99 SER B N 1
ATOM 2269 C CA . SER B 1 99 ? 4.152 -19.375 2.719 1 98.5 99 SER B CA 1
ATOM 2270 C C . SER B 1 99 ? 4.945 -20.359 1.869 1 98.5 99 SER B C 1
ATOM 2272 O O . SER B 1 99 ? 5.738 -19.953 1.015 1 98.5 99 SER B O 1
ATOM 2274 N N . ASP B 1 100 ? 4.684 -21.625 2.104 1 98.56 100 ASP B N 1
ATOM 2275 C CA . ASP B 1 100 ? 5.375 -22.641 1.328 1 98.56 100 ASP B CA 1
ATOM 2276 C C . ASP B 1 100 ? 4.949 -22.609 -0.138 1 98.56 100 ASP B C 1
ATOM 2278 O O . ASP B 1 100 ? 5.789 -22.703 -1.036 1 98.56 100 ASP B O 1
ATOM 2282 N N . GLU B 1 101 ? 3.684 -22.469 -0.33 1 98.75 101 GLU B N 1
ATOM 2283 C CA . GLU B 1 101 ? 3.156 -22.391 -1.689 1 98.75 101 GLU B CA 1
ATOM 2284 C C . GLU B 1 101 ? 3.652 -21.141 -2.406 1 98.75 101 GLU B C 1
ATOM 2286 O O . GLU B 1 101 ? 3.975 -21.188 -3.596 1 98.75 101 GLU B O 1
ATOM 2291 N N . LEU B 1 102 ? 3.729 -20.109 -1.644 1 98.81 102 LEU B N 1
ATOM 2292 C CA . LEU B 1 102 ? 4.266 -18.875 -2.229 1 98.81 102 LEU B CA 1
ATOM 2293 C C . LEU B 1 102 ? 5.73 -19.062 -2.607 1 98.81 102 LEU B C 1
ATOM 2295 O O . LEU B 1 102 ? 6.16 -18.594 -3.668 1 98.81 102 LEU B O 1
ATOM 2299 N N . HIS B 1 103 ? 6.453 -19.703 -1.754 1 98.75 103 HIS B N 1
ATOM 2300 C CA . HIS B 1 103 ? 7.867 -19.922 -2.033 1 98.75 103 HIS B CA 1
ATOM 2301 C C . HIS B 1 103 ? 8.055 -20.719 -3.322 1 98.75 103 HIS B C 1
ATOM 2303 O O . HIS B 1 103 ? 8.93 -20.406 -4.129 1 98.75 103 HIS B O 1
ATOM 2309 N N . GLN B 1 104 ? 7.273 -21.703 -3.523 1 98.5 104 GLN B N 1
ATOM 2310 C CA . GLN B 1 104 ? 7.309 -22.484 -4.754 1 98.5 104 GLN B CA 1
ATOM 2311 C C . GLN B 1 104 ? 6.965 -21.625 -5.965 1 98.5 104 GLN B C 1
ATOM 2313 O O . GLN B 1 104 ? 7.633 -21.703 -7 1 98.5 104 GLN B O 1
ATOM 2318 N N . ALA B 1 105 ? 5.957 -20.828 -5.797 1 98.69 105 ALA B N 1
ATOM 2319 C CA . ALA B 1 105 ? 5.547 -19.938 -6.883 1 98.69 105 ALA B CA 1
ATOM 2320 C C . ALA B 1 105 ? 6.688 -19 -7.281 1 98.69 105 ALA B C 1
ATOM 2322 O O . ALA B 1 105 ? 7.059 -18.938 -8.453 1 98.69 105 ALA B O 1
ATOM 2323 N N . LEU B 1 106 ? 7.258 -18.328 -6.277 1 98.69 106 LEU B N 1
ATOM 2324 C CA . LEU B 1 106 ? 8.312 -17.359 -6.543 1 98.69 106 LEU B CA 1
ATOM 2325 C C . LEU B 1 106 ? 9.531 -18.031 -7.164 1 98.69 106 LEU B C 1
ATOM 2327 O O . LEU B 1 106 ? 10.148 -17.484 -8.086 1 98.69 106 LEU B O 1
ATOM 2331 N N . THR B 1 107 ? 9.828 -19.219 -6.723 1 98.5 107 THR B N 1
ATOM 2332 C CA . THR B 1 107 ? 10.922 -20 -7.301 1 98.5 107 THR B CA 1
ATOM 2333 C C . THR B 1 107 ? 10.648 -20.312 -8.766 1 98.5 107 THR B C 1
ATOM 2335 O O . THR B 1 107 ? 11.523 -20.156 -9.617 1 98.5 107 THR B O 1
ATOM 2338 N N . THR B 1 108 ? 9.469 -20.719 -9.039 1 98.12 108 THR B N 1
ATOM 2339 C CA . THR B 1 108 ? 9.062 -21.047 -10.398 1 98.12 108 THR B CA 1
ATOM 2340 C C . THR B 1 108 ? 9.125 -19.812 -11.297 1 98.12 108 THR B C 1
ATOM 2342 O O . THR B 1 108 ? 9.453 -19.922 -12.477 1 98.12 108 THR B O 1
ATOM 2345 N N . PHE B 1 109 ? 8.805 -18.625 -10.695 1 98 109 PHE B N 1
ATOM 2346 C CA . PHE B 1 109 ? 8.852 -17.375 -11.438 1 98 109 PHE B CA 1
ATOM 2347 C C . PHE B 1 109 ? 10.297 -16.969 -11.727 1 98 109 PHE B C 1
ATOM 2349 O O . PHE B 1 109 ? 10.547 -16.047 -12.508 1 98 109 PHE B O 1
ATOM 2356 N N . GLY B 1 110 ? 11.273 -17.547 -11.016 1 97.69 110 GLY B N 1
ATOM 2357 C CA . GLY B 1 110 ? 12.68 -17.281 -11.289 1 97.69 110 GLY B CA 1
ATOM 2358 C C . GLY B 1 110 ? 13.359 -16.5 -10.18 1 97.69 110 GLY B C 1
ATOM 2359 O O . GLY B 1 110 ? 14.508 -16.078 -10.328 1 97.69 110 GLY B O 1
ATOM 2360 N N . TYR B 1 111 ? 12.625 -16.359 -9.141 1 98.06 111 TYR B N 1
ATOM 2361 C CA . TYR B 1 111 ? 13.211 -15.617 -8.031 1 98.06 111 TYR B CA 1
ATOM 2362 C C . TYR B 1 111 ? 14.062 -16.531 -7.156 1 98.06 111 TYR B C 1
ATOM 2364 O O . TYR B 1 111 ? 13.734 -17.703 -6.977 1 98.06 111 TYR B O 1
ATOM 2372 N N . ARG B 1 112 ? 15.125 -15.992 -6.652 1 96.38 112 ARG B N 1
ATOM 2373 C CA . ARG B 1 112 ? 15.953 -16.672 -5.672 1 96.38 112 ARG B CA 1
ATOM 2374 C C . ARG B 1 112 ? 15.891 -15.984 -4.312 1 96.38 112 ARG B C 1
ATOM 2376 O O . ARG B 1 112 ? 16.828 -15.281 -3.928 1 96.38 112 ARG B O 1
ATOM 2383 N N . LEU B 1 113 ? 14.836 -16.203 -3.662 1 98.12 113 LEU B N 1
ATOM 2384 C CA . LEU B 1 113 ? 14.562 -15.609 -2.361 1 98.12 113 LEU B CA 1
ATOM 2385 C C . LEU B 1 113 ? 14.422 -16.688 -1.287 1 98.12 113 LEU B C 1
ATOM 2387 O O . LEU B 1 113 ? 14.07 -17.828 -1.586 1 98.12 113 LEU B O 1
ATOM 2391 N N . SER B 1 114 ? 14.711 -16.328 -0.104 1 98.31 114 SER B N 1
ATOM 2392 C CA . SER B 1 114 ? 14.68 -17.281 1.002 1 98.31 114 SER B CA 1
ATOM 2393 C C . SER B 1 114 ? 13.242 -17.625 1.399 1 98.31 114 SER B C 1
ATOM 2395 O O . SER B 1 114 ? 12.328 -16.828 1.168 1 98.31 114 SER B O 1
ATOM 2397 N N . PRO B 1 115 ? 13.039 -18.781 2.008 1 98.12 115 PRO B N 1
ATOM 2398 C CA . PRO B 1 115 ? 11.727 -19.109 2.566 1 98.12 115 PRO B CA 1
ATOM 2399 C C . PRO B 1 115 ? 11.25 -18.078 3.586 1 98.12 115 PRO B C 1
ATOM 2401 O O . PRO B 1 115 ? 10.047 -17.797 3.674 1 98.12 115 PRO B O 1
ATOM 2404 N N . HIS B 1 116 ? 12.148 -17.578 4.25 1 97.88 116 HIS B N 1
ATOM 2405 C CA . HIS B 1 116 ? 11.82 -16.547 5.23 1 97.88 116 HIS B CA 1
ATOM 2406 C C . HIS B 1 116 ? 11.195 -15.328 4.566 1 97.88 116 HIS B C 1
ATOM 2408 O O . HIS B 1 116 ? 10.25 -14.734 5.102 1 97.88 116 HIS B O 1
ATOM 2414 N N . PHE B 1 117 ? 11.68 -15 3.436 1 98.31 117 PHE B N 1
ATOM 2415 C CA . PHE B 1 117 ? 11.109 -13.859 2.719 1 98.31 117 PHE B CA 1
ATOM 2416 C C . PHE B 1 117 ? 9.672 -14.148 2.307 1 98.31 117 PHE B C 1
ATOM 2418 O O . PHE B 1 117 ? 8.812 -13.266 2.381 1 98.31 117 PHE B O 1
ATOM 2425 N N . SER B 1 118 ? 9.391 -15.359 1.874 1 98.5 118 SER B N 1
ATOM 2426 C CA . SER B 1 118 ? 8.023 -15.727 1.54 1 98.5 118 SER B CA 1
ATOM 2427 C C . SER B 1 118 ? 7.105 -15.625 2.756 1 98.5 118 SER B C 1
ATOM 2429 O O . SER B 1 118 ? 5.957 -15.195 2.639 1 98.5 118 SER B O 1
ATOM 2431 N N . GLU B 1 119 ? 7.621 -15.977 3.873 1 98.12 119 GLU B N 1
ATOM 2432 C CA . GLU B 1 119 ? 6.871 -15.828 5.117 1 98.12 119 GLU B CA 1
ATOM 2433 C C . GLU B 1 119 ? 6.566 -14.359 5.402 1 98.12 119 GLU B C 1
ATOM 2435 O O . GLU B 1 119 ? 5.461 -14.016 5.82 1 98.12 119 GLU B O 1
ATOM 2440 N N . LEU B 1 120 ? 7.555 -13.562 5.191 1 97.31 120 LEU B N 1
ATOM 2441 C CA . LEU B 1 120 ? 7.383 -12.125 5.367 1 97.31 120 LEU B CA 1
ATOM 2442 C C . LEU B 1 120 ? 6.273 -11.594 4.469 1 97.31 120 LEU B C 1
ATOM 2444 O O . LEU B 1 120 ? 5.402 -10.852 4.926 1 97.31 120 LEU B O 1
ATOM 2448 N N . LEU B 1 121 ? 6.289 -12 3.223 1 97.75 121 LEU B N 1
ATOM 2449 C CA . LEU B 1 121 ? 5.281 -11.531 2.277 1 97.75 121 LEU B CA 1
ATOM 2450 C C . LEU B 1 121 ? 3.885 -11.969 2.715 1 97.75 121 LEU B C 1
ATOM 2452 O O . LEU B 1 121 ? 2.953 -11.156 2.719 1 97.75 121 LEU B O 1
ATOM 2456 N N . VAL B 1 122 ? 3.803 -13.203 3.08 1 98 122 VAL B N 1
ATOM 2457 C CA . VAL B 1 122 ? 2.496 -13.711 3.488 1 98 122 VAL B CA 1
ATOM 2458 C C . VAL B 1 122 ? 2.006 -12.945 4.715 1 98 122 VAL B C 1
ATOM 2460 O O . VAL B 1 122 ? 0.837 -12.555 4.785 1 98 122 VAL B O 1
ATOM 2463 N N . ARG B 1 123 ? 2.883 -12.719 5.609 1 94.56 123 ARG B N 1
ATOM 2464 C CA . ARG B 1 123 ? 2.51 -11.977 6.809 1 94.56 123 ARG B CA 1
ATOM 2465 C C . ARG B 1 123 ? 2.021 -10.578 6.461 1 94.56 123 ARG B C 1
ATOM 2467 O O . ARG B 1 123 ? 1.01 -10.117 6.992 1 94.56 123 ARG B O 1
ATOM 2474 N N . LYS B 1 124 ? 2.66 -9.922 5.582 1 94.06 124 LYS B N 1
ATOM 2475 C CA . LYS B 1 124 ? 2.361 -8.539 5.242 1 94.06 124 LYS B CA 1
ATOM 2476 C C . LYS B 1 124 ? 1.058 -8.43 4.457 1 94.06 124 LYS B C 1
ATOM 2478 O O . LYS B 1 124 ? 0.33 -7.441 4.578 1 94.06 124 LYS B O 1
ATOM 2483 N N . PHE B 1 125 ? 0.725 -9.469 3.73 1 94.56 125 PHE B N 1
ATOM 2484 C CA . PHE B 1 125 ? -0.429 -9.383 2.844 1 94.56 125 PHE B CA 1
ATOM 2485 C C . PHE B 1 125 ? -1.581 -10.227 3.371 1 94.56 125 PHE B C 1
ATOM 2487 O O . PHE B 1 125 ? -2.586 -10.422 2.684 1 94.56 125 PHE B O 1
ATOM 2494 N N . ASP B 1 126 ? -1.353 -10.766 4.594 1 93.12 126 ASP B N 1
ATOM 2495 C CA . ASP B 1 126 ? -2.416 -11.492 5.277 1 93.12 126 ASP B CA 1
ATOM 2496 C C . ASP B 1 126 ? -3.465 -10.539 5.84 1 93.12 126 ASP B C 1
ATOM 2498 O O . ASP B 1 126 ? -3.211 -9.844 6.824 1 93.12 126 ASP B O 1
ATOM 2502 N N . ARG B 1 127 ? -4.633 -10.562 5.297 1 86.5 127 ARG B N 1
ATOM 2503 C CA . ARG B 1 127 ? -5.668 -9.609 5.68 1 86.5 127 ARG B CA 1
ATOM 2504 C C . ARG B 1 127 ? -6.598 -10.203 6.734 1 86.5 127 ARG B C 1
ATOM 2506 O O . ARG B 1 127 ? -7.363 -9.484 7.375 1 86.5 127 ARG B O 1
ATOM 2513 N N . PHE B 1 128 ? -6.457 -11.539 6.902 1 86.31 128 PHE B N 1
ATOM 2514 C CA . PHE B 1 128 ? -7.457 -12.18 7.746 1 86.31 128 PHE B CA 1
ATOM 2515 C C . PHE B 1 128 ? -6.797 -12.93 8.898 1 86.31 128 PHE B C 1
ATOM 2517 O O . PHE B 1 128 ? -7.461 -13.664 9.633 1 86.31 128 PHE B O 1
ATOM 2524 N N . GLY B 1 129 ? -5.5 -12.758 9 1 86.69 129 GLY B N 1
ATOM 2525 C CA . GLY B 1 129 ? -4.809 -13.375 10.117 1 86.69 129 GLY B CA 1
ATOM 2526 C C . GLY B 1 129 ? -4.766 -14.891 10.031 1 86.69 129 GLY B C 1
ATOM 2527 O O . GLY B 1 129 ? -4.91 -15.578 11.039 1 86.69 129 GLY B O 1
ATOM 2528 N N . ARG B 1 130 ? -4.66 -15.391 8.812 1 90.06 130 ARG B N 1
ATOM 2529 C CA . ARG B 1 130 ? -4.703 -16.844 8.617 1 90.06 130 ARG B CA 1
ATOM 2530 C C . ARG B 1 130 ? -3.344 -17.375 8.18 1 90.06 130 ARG B C 1
ATOM 2532 O O . ARG B 1 130 ? -3.23 -18.516 7.75 1 90.06 130 ARG B O 1
ATOM 2539 N N . ARG B 1 131 ? -2.367 -16.484 8.117 1 93.5 131 ARG B N 1
ATOM 2540 C CA . ARG B 1 131 ? -1.028 -16.859 7.676 1 93.5 131 ARG B CA 1
ATOM 2541 C C . ARG B 1 131 ? -1.05 -17.359 6.234 1 93.5 131 ARG B C 1
ATOM 2543 O O . ARG B 1 131 ? -0.369 -18.344 5.902 1 93.5 131 ARG B O 1
ATOM 2550 N N . SER B 1 132 ? -1.943 -16.844 5.504 1 96.75 132 SER B N 1
ATOM 2551 C CA . SER B 1 132 ? -2.082 -17.094 4.074 1 96.75 132 SER B CA 1
ATOM 2552 C C . SER B 1 132 ? -2.533 -15.852 3.324 1 96.75 132 SER B C 1
ATOM 2554 O O . SER B 1 132 ? -2.904 -14.852 3.941 1 96.75 132 SER B O 1
ATOM 2556 N N . MET B 1 133 ? -2.441 -15.945 2.016 1 96.44 133 MET B N 1
ATOM 2557 C CA . MET B 1 133 ? -2.84 -14.805 1.199 1 96.44 133 MET B CA 1
ATOM 2558 C C . MET B 1 133 ? -4 -15.172 0.282 1 96.44 133 MET B C 1
ATOM 2560 O O . MET B 1 133 ? -3.992 -16.234 -0.344 1 96.44 133 MET B O 1
ATOM 2564 N N . GLU B 1 134 ? -4.977 -14.273 0.277 1 97.19 134 GLU B N 1
ATOM 2565 C CA . GLU B 1 134 ? -6.055 -14.445 -0.693 1 97.19 134 GLU B CA 1
ATOM 2566 C C . GLU B 1 134 ? -5.59 -14.078 -2.1 1 97.19 134 GLU B C 1
ATOM 2568 O O . GLU B 1 134 ? -4.488 -13.555 -2.281 1 97.19 134 GLU B O 1
ATOM 2573 N N . PHE B 1 135 ? -6.402 -14.336 -2.996 1 97.94 135 PHE B N 1
ATOM 2574 C CA . PHE B 1 135 ? -6.078 -14.188 -4.41 1 97.94 135 PHE B CA 1
ATOM 2575 C C . PHE B 1 135 ? -5.668 -12.75 -4.723 1 97.94 135 PHE B C 1
ATOM 2577 O O . PHE B 1 135 ? -4.637 -12.516 -5.352 1 97.94 135 PHE B O 1
ATOM 2584 N N . ASP B 1 136 ? -6.391 -11.773 -4.301 1 97.12 136 ASP B N 1
ATOM 2585 C CA . ASP B 1 136 ? -6.082 -10.375 -4.566 1 97.12 136 ASP B CA 1
ATOM 2586 C C . ASP B 1 136 ? -4.723 -9.992 -3.984 1 97.12 136 ASP B C 1
ATOM 2588 O O . ASP B 1 136 ? -3.932 -9.312 -4.641 1 97.12 136 ASP B O 1
ATOM 2592 N N . SER B 1 137 ? -4.469 -10.508 -2.787 1 96.31 137 SER B N 1
ATOM 2593 C CA . SER B 1 137 ? -3.193 -10.242 -2.129 1 96.31 137 SER B CA 1
ATOM 2594 C C . SER B 1 137 ? -2.033 -10.875 -2.889 1 96.31 137 SER B C 1
ATOM 2596 O O . SER B 1 137 ? -0.947 -10.297 -2.969 1 96.31 137 SER B O 1
ATOM 2598 N N . PHE B 1 138 ? -2.324 -12.055 -3.389 1 98.31 138 PHE B N 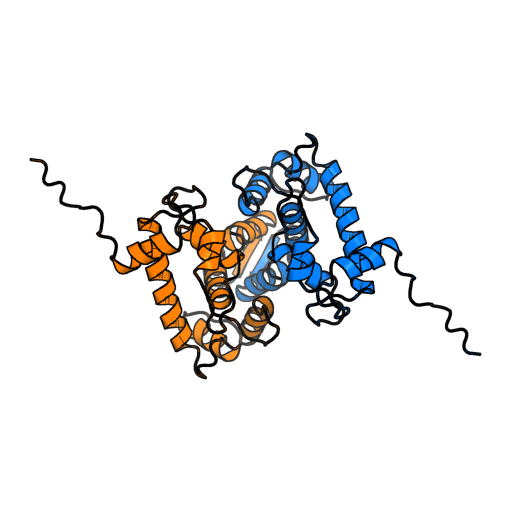1
ATOM 2599 C CA . PHE B 1 138 ? -1.322 -12.75 -4.188 1 98.31 138 PHE B CA 1
ATOM 2600 C C . PHE B 1 138 ? -0.922 -11.922 -5.398 1 98.31 138 PHE B C 1
ATOM 2602 O O . PHE B 1 138 ? 0.267 -11.727 -5.66 1 98.31 138 PHE B O 1
ATOM 2609 N N . ILE B 1 139 ? -1.867 -11.414 -6.074 1 97.62 139 ILE B N 1
ATOM 2610 C CA . ILE B 1 139 ? -1.607 -10.57 -7.238 1 97.62 139 ILE B CA 1
ATOM 2611 C C . ILE B 1 139 ? -0.804 -9.344 -6.82 1 97.62 139 ILE B C 1
ATOM 2613 O O . ILE B 1 139 ? 0.224 -9.031 -7.426 1 97.62 139 ILE B O 1
ATOM 2617 N N . GLN B 1 140 ? -1.291 -8.711 -5.797 1 96.12 140 GLN B N 1
ATOM 2618 C CA . GLN B 1 140 ? -0.66 -7.477 -5.34 1 96.12 140 GLN B CA 1
ATOM 2619 C C . GLN B 1 140 ? 0.797 -7.715 -4.953 1 96.12 140 GLN B C 1
ATOM 2621 O O . GLN B 1 140 ? 1.684 -6.965 -5.363 1 96.12 140 GLN B O 1
ATOM 2626 N N . ALA B 1 141 ? 1.03 -8.75 -4.23 1 97.31 141 ALA B N 1
ATOM 2627 C CA . ALA B 1 141 ? 2.375 -9.078 -3.766 1 97.31 141 ALA B CA 1
ATOM 2628 C C . ALA B 1 141 ? 3.309 -9.359 -4.941 1 97.31 141 ALA B C 1
ATOM 2630 O O . ALA B 1 141 ? 4.426 -8.836 -4.984 1 97.31 141 ALA B O 1
ATOM 2631 N N . CYS B 1 142 ? 2.85 -10.156 -5.852 1 98 142 CYS B N 1
ATOM 2632 C CA . CYS B 1 142 ? 3.676 -10.547 -6.988 1 98 142 CYS B CA 1
ATOM 2633 C C . CYS B 1 142 ? 3.977 -9.352 -7.883 1 98 142 CYS B C 1
ATOM 2635 O O . CYS B 1 142 ? 5.102 -9.203 -8.367 1 98 142 CYS B O 1
ATOM 2637 N N . VAL B 1 143 ? 3.006 -8.539 -8.117 1 96.88 143 VAL B N 1
ATOM 2638 C CA . VAL B 1 143 ? 3.199 -7.371 -8.969 1 96.88 143 VAL B CA 1
ATOM 2639 C C . VAL B 1 143 ? 4.172 -6.402 -8.297 1 96.88 143 VAL B C 1
ATOM 2641 O O . VAL B 1 143 ? 5.086 -5.887 -8.945 1 96.88 143 VAL B O 1
ATOM 2644 N N . MET B 1 144 ? 3.973 -6.176 -7.047 1 96.62 144 MET B N 1
ATOM 2645 C CA . MET B 1 144 ? 4.879 -5.301 -6.309 1 96.62 144 MET B CA 1
ATOM 2646 C C . MET B 1 144 ? 6.301 -5.848 -6.336 1 96.62 144 MET B C 1
ATOM 2648 O O . MET B 1 144 ? 7.254 -5.098 -6.566 1 96.62 144 MET B O 1
ATOM 2652 N N . LEU B 1 145 ? 6.461 -7.102 -6.09 1 97.94 145 LEU B N 1
ATOM 2653 C CA . LEU B 1 145 ? 7.77 -7.742 -6.133 1 97.94 145 LEU B CA 1
ATOM 2654 C C . LEU B 1 145 ? 8.414 -7.57 -7.504 1 97.94 145 LEU B C 1
ATOM 2656 O O . LEU B 1 145 ? 9.594 -7.227 -7.602 1 97.94 145 LEU B O 1
ATOM 2660 N N . LYS B 1 146 ? 7.68 -7.816 -8.484 1 97.88 146 LYS B N 1
ATOM 2661 C CA . LYS B 1 146 ? 8.18 -7.68 -9.844 1 97.88 146 LYS B CA 1
ATOM 2662 C C . LYS B 1 146 ? 8.633 -6.25 -10.117 1 97.88 146 LYS B C 1
ATOM 2664 O O . LYS B 1 146 ? 9.727 -6.031 -10.656 1 97.88 146 LYS B O 1
ATOM 2669 N N . CYS B 1 147 ? 7.809 -5.258 -9.766 1 97.25 147 CYS B N 1
ATOM 2670 C CA . CYS B 1 147 ? 8.133 -3.857 -10.008 1 97.25 147 CYS B CA 1
ATOM 2671 C C . CYS B 1 147 ? 9.398 -3.453 -9.258 1 97.25 147 CYS B C 1
ATOM 2673 O O . CYS B 1 147 ? 10.266 -2.783 -9.812 1 97.25 147 CYS B O 1
ATOM 2675 N N . LEU B 1 148 ? 9.523 -3.885 -8.016 1 97.88 148 LEU B N 1
ATOM 2676 C CA . LEU B 1 148 ? 10.703 -3.559 -7.211 1 97.88 148 LEU B CA 1
ATOM 2677 C C . LEU B 1 148 ? 11.945 -4.254 -7.758 1 97.88 148 LEU B C 1
ATOM 2679 O O . LEU B 1 148 ? 13.031 -3.684 -7.746 1 97.88 148 LEU B O 1
ATOM 2683 N N . THR B 1 149 ? 11.758 -5.477 -8.234 1 98.12 149 THR B N 1
ATOM 2684 C CA . THR B 1 149 ? 12.859 -6.203 -8.859 1 98.12 149 THR B CA 1
ATOM 2685 C C . THR B 1 149 ? 13.352 -5.473 -10.109 1 98.12 149 THR B C 1
ATOM 2687 O O . THR B 1 149 ? 14.555 -5.312 -10.305 1 98.12 149 THR B O 1
ATOM 2690 N N . ASP B 1 150 ? 12.406 -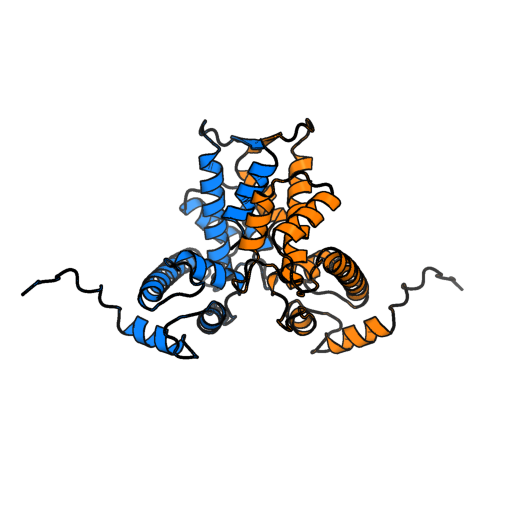5.004 -10.898 1 97.88 150 ASP B N 1
ATOM 2691 C CA . ASP B 1 150 ? 12.789 -4.258 -12.094 1 97.88 150 ASP B CA 1
ATOM 2692 C C . ASP B 1 150 ? 13.523 -2.967 -11.734 1 97.88 150 ASP B C 1
ATOM 2694 O O . ASP B 1 150 ? 14.523 -2.617 -12.359 1 97.88 150 ASP B O 1
ATOM 2698 N N . ALA B 1 151 ? 13.023 -2.301 -10.758 1 97.88 151 ALA B N 1
ATOM 2699 C CA . ALA B 1 151 ? 13.68 -1.076 -10.297 1 97.88 151 ALA B CA 1
ATOM 2700 C C . ALA B 1 151 ? 15.086 -1.361 -9.789 1 97.88 151 ALA B C 1
ATOM 2702 O O . ALA B 1 151 ? 16.016 -0.597 -10.062 1 97.88 151 ALA B O 1
ATOM 2703 N N . PHE B 1 152 ? 15.234 -2.441 -9.055 1 98.38 152 PHE B N 1
ATOM 2704 C CA . PHE B 1 152 ? 16.547 -2.854 -8.555 1 98.38 152 PHE B CA 1
ATOM 2705 C C . PHE B 1 152 ? 17.5 -3.154 -9.703 1 98.38 152 PHE B C 1
ATOM 2707 O O . PHE B 1 152 ? 18.641 -2.717 -9.695 1 98.38 152 PHE B O 1
ATOM 2714 N N . ARG B 1 153 ? 17 -3.865 -10.641 1 97.75 153 ARG B N 1
ATOM 2715 C CA . ARG B 1 153 ? 17.797 -4.27 -11.781 1 97.75 153 ARG B CA 1
ATOM 2716 C C . ARG B 1 153 ? 18.312 -3.051 -12.547 1 97.75 153 ARG B C 1
ATOM 2718 O O . ARG B 1 153 ? 19.438 -3.057 -13.047 1 97.75 153 ARG B O 1
ATOM 2725 N N . MET B 1 154 ? 17.531 -2.027 -12.656 1 97.5 154 MET B N 1
ATOM 2726 C CA . MET B 1 154 ? 17.938 -0.805 -13.352 1 97.5 154 MET B CA 1
ATOM 2727 C C . MET B 1 154 ? 19.109 -0.144 -12.648 1 97.5 154 MET B C 1
ATOM 2729 O O . MET B 1 154 ? 19.953 0.479 -13.297 1 97.5 154 MET B O 1
ATOM 2733 N N . LYS B 1 155 ? 19.188 -0.339 -11.336 1 97.56 155 LYS B N 1
ATOM 2734 C CA . LYS B 1 155 ? 20.281 0.256 -10.562 1 97.56 155 LYS B CA 1
ATOM 2735 C C . LYS B 1 155 ? 21.453 -0.7 -10.453 1 97.56 155 LYS B C 1
ATOM 2737 O O . LYS B 1 155 ? 22.578 -0.284 -10.117 1 97.56 155 LYS B O 1
ATOM 2742 N N . ASP B 1 156 ? 21.203 -2 -10.711 1 97.81 156 ASP B N 1
ATOM 2743 C CA . ASP B 1 156 ? 22.25 -3.02 -10.633 1 97.81 156 ASP B CA 1
ATOM 2744 C C . ASP B 1 156 ? 23 -3.139 -11.953 1 97.81 156 ASP B C 1
ATOM 2746 O O . ASP B 1 156 ? 23.016 -4.203 -12.578 1 97.81 156 ASP B O 1
ATOM 2750 N N . THR B 1 157 ? 23.734 -2.162 -12.227 1 94.5 157 THR B N 1
ATOM 2751 C CA . THR B 1 157 ? 24.422 -2.1 -13.516 1 94.5 157 THR B CA 1
ATOM 2752 C C . THR B 1 157 ? 25.516 -3.16 -13.602 1 94.5 157 THR B C 1
ATOM 2754 O O . THR B 1 157 ? 25.797 -3.672 -14.68 1 94.5 157 THR B O 1
ATOM 2757 N N . ALA B 1 158 ? 26.094 -3.541 -12.477 1 94.25 158 ALA B N 1
ATOM 2758 C CA . ALA B 1 158 ? 27.156 -4.551 -12.438 1 94.25 158 ALA B CA 1
ATOM 2759 C C . ALA B 1 158 ? 26.562 -5.957 -12.461 1 94.25 158 ALA B C 1
ATOM 2761 O O . ALA B 1 158 ? 27.297 -6.941 -12.594 1 94.25 158 ALA B O 1
ATOM 2762 N N . GLN B 1 159 ? 25.266 -6.082 -12.281 1 93.44 159 GLN B N 1
ATOM 2763 C CA . GLN B 1 159 ? 24.531 -7.344 -12.336 1 93.44 159 GLN B CA 1
ATOM 2764 C C . GLN B 1 159 ? 25.109 -8.359 -11.352 1 93.44 159 GLN B C 1
ATOM 2766 O O . GLN B 1 159 ? 25.297 -9.523 -11.695 1 93.44 159 GLN B O 1
ATOM 2771 N N . ASN B 1 160 ? 25.5 -7.84 -10.195 1 95.44 160 ASN B N 1
ATOM 2772 C CA . ASN B 1 160 ? 26.047 -8.727 -9.164 1 95.44 160 ASN B CA 1
ATOM 2773 C C . ASN B 1 160 ? 25.109 -8.812 -7.957 1 95.44 160 ASN B C 1
ATOM 2775 O O . ASN B 1 160 ? 25.5 -9.305 -6.902 1 95.44 160 ASN B O 1
ATOM 2779 N N . GLY B 1 161 ? 23.938 -8.25 -8.055 1 96.81 161 GLY B N 1
ATOM 2780 C CA . GLY B 1 161 ? 22.953 -8.375 -7.004 1 96.81 161 GLY B CA 1
ATOM 2781 C C . GLY B 1 161 ? 23.141 -7.371 -5.883 1 96.81 161 GLY B C 1
ATOM 2782 O O . GLY B 1 161 ? 22.594 -7.555 -4.785 1 96.81 161 GLY B O 1
ATOM 2783 N N . THR B 1 162 ? 23.953 -6.375 -6.152 1 97.69 162 THR B N 1
ATOM 2784 C CA . THR B 1 162 ? 24.203 -5.312 -5.184 1 97.69 162 THR B CA 1
ATOM 2785 C C . THR B 1 162 ? 24.078 -3.941 -5.844 1 97.69 162 THR B C 1
ATOM 2787 O O . THR B 1 162 ? 24.516 -3.746 -6.977 1 97.69 162 THR B O 1
ATOM 2790 N N . ILE B 1 163 ? 23.453 -2.992 -5.121 1 98.12 163 ILE B N 1
ATOM 2791 C CA . ILE B 1 163 ? 23.344 -1.65 -5.68 1 98.12 163 ILE B CA 1
ATOM 2792 C C . ILE B 1 163 ? 23.844 -0.625 -4.668 1 98.12 163 ILE B C 1
ATOM 2794 O O . ILE B 1 163 ? 23.844 -0.883 -3.461 1 98.12 163 ILE B O 1
ATOM 2798 N N . THR B 1 164 ? 24.297 0.447 -5.188 1 97.69 164 THR B N 1
ATOM 2799 C CA . THR B 1 164 ? 24.594 1.648 -4.414 1 97.69 164 THR B CA 1
ATOM 2800 C C . THR B 1 164 ? 23.625 2.771 -4.766 1 97.69 164 THR B C 1
ATOM 2802 O O . THR B 1 164 ? 23.516 3.162 -5.93 1 97.69 164 THR B O 1
ATOM 2805 N N . VAL B 1 165 ? 22.938 3.205 -3.748 1 98 165 VAL B N 1
ATOM 2806 C CA . VAL B 1 165 ? 21.875 4.156 -4.059 1 98 165 VAL B CA 1
ATOM 2807 C C . VAL B 1 165 ? 21.891 5.297 -3.041 1 98 165 VAL B C 1
ATOM 2809 O O . VAL B 1 165 ? 22.125 5.07 -1.854 1 98 165 VAL B O 1
ATOM 2812 N N . GLN B 1 166 ? 21.562 6.457 -3.557 1 98.25 166 GLN B N 1
ATOM 2813 C CA . GLN B 1 166 ? 21.406 7.625 -2.695 1 98.25 166 GLN B CA 1
ATOM 2814 C C . GLN B 1 166 ? 20.016 7.664 -2.078 1 98.25 166 GLN B C 1
ATOM 2816 O O . GLN B 1 166 ? 19.094 7.027 -2.584 1 98.25 166 GLN B O 1
ATOM 2821 N N . TYR B 1 167 ? 19.953 8.438 -1.077 1 98.12 167 TYR B N 1
ATOM 2822 C CA . TYR B 1 167 ? 18.766 8.477 -0.235 1 98.12 167 TYR B CA 1
ATOM 2823 C C . TYR B 1 167 ? 17.516 8.773 -1.063 1 98.12 167 TYR B C 1
ATOM 2825 O O . TYR B 1 167 ? 16.594 7.965 -1.107 1 98.12 167 TYR B O 1
ATOM 2833 N N . GLN B 1 168 ? 17.484 9.828 -1.766 1 97.75 168 GLN B N 1
ATOM 2834 C CA . GLN B 1 168 ? 16.281 10.195 -2.508 1 97.75 168 GLN B CA 1
ATOM 2835 C C . GLN B 1 168 ? 16 9.203 -3.629 1 97.75 168 GLN B C 1
ATOM 2837 O O . GLN B 1 168 ? 14.844 8.922 -3.941 1 97.75 168 GLN B O 1
ATOM 2842 N N . ASP B 1 169 ? 17.047 8.688 -4.207 1 97.81 169 ASP B N 1
ATOM 2843 C CA . ASP B 1 169 ? 16.859 7.664 -5.234 1 97.81 169 ASP B CA 1
ATOM 2844 C C . ASP B 1 169 ? 16.188 6.422 -4.664 1 97.81 169 ASP B C 1
ATOM 2846 O O . ASP B 1 169 ? 15.312 5.832 -5.312 1 97.81 169 ASP B O 1
ATOM 2850 N N . PHE B 1 170 ? 16.656 6.098 -3.5 1 98.38 170 PHE B N 1
ATOM 2851 C CA . PHE B 1 170 ? 16.047 4.969 -2.812 1 98.38 170 PHE B CA 1
ATOM 2852 C C . PHE B 1 170 ? 14.547 5.207 -2.615 1 98.38 170 PHE B C 1
ATOM 2854 O O . PHE B 1 170 ? 13.727 4.344 -2.943 1 98.38 170 PHE B O 1
ATOM 2861 N N . LEU B 1 171 ? 14.18 6.336 -2.156 1 98.38 171 LEU B N 1
ATOM 2862 C CA . LEU B 1 171 ? 12.781 6.676 -1.925 1 98.38 171 LEU B CA 1
ATOM 2863 C C . LEU B 1 171 ? 11.992 6.652 -3.232 1 98.38 171 LEU B C 1
ATOM 2865 O O . LEU B 1 171 ? 10.883 6.117 -3.285 1 98.38 171 LEU B O 1
ATOM 2869 N N . GLU B 1 172 ? 12.523 7.203 -4.25 1 98 172 GLU B N 1
ATOM 2870 C CA . GLU B 1 172 ? 11.859 7.242 -5.551 1 98 172 GLU B CA 1
ATOM 2871 C C . GLU B 1 172 ? 11.664 5.84 -6.113 1 98 172 GLU B C 1
ATOM 2873 O O . GLU B 1 172 ? 10.625 5.547 -6.715 1 98 172 GLU B O 1
ATOM 2878 N N . MET B 1 173 ? 12.688 4.973 -5.91 1 97.56 173 MET B N 1
ATOM 2879 C CA . MET B 1 173 ? 12.555 3.578 -6.328 1 97.56 173 MET B CA 1
ATOM 2880 C C . MET B 1 173 ? 11.336 2.93 -5.668 1 97.56 173 MET B C 1
ATOM 2882 O O . MET B 1 173 ? 10.578 2.217 -6.324 1 97.56 173 MET B O 1
ATOM 2886 N N . VAL B 1 174 ? 11.133 3.246 -4.41 1 97.69 174 VAL B N 1
ATOM 2887 C CA . VAL B 1 174 ? 10.078 2.588 -3.648 1 97.69 174 VAL B CA 1
ATOM 2888 C C . VAL B 1 174 ? 8.727 3.209 -3.994 1 97.69 174 VAL B C 1
ATOM 2890 O O . VAL B 1 174 ? 7.805 2.506 -4.406 1 97.69 174 VAL B O 1
ATOM 2893 N N . PHE B 1 175 ? 8.547 4.488 -3.984 1 97.19 175 PHE B N 1
ATOM 2894 C CA . PHE B 1 175 ? 7.258 5.145 -4.164 1 97.19 175 PHE B CA 1
ATOM 2895 C C . PHE B 1 175 ? 6.785 5.023 -5.605 1 97.19 175 PHE B C 1
ATOM 2897 O O . PHE B 1 175 ? 5.582 4.93 -5.867 1 97.19 175 PHE B O 1
ATOM 2904 N N . ASN B 1 176 ? 7.703 4.906 -6.555 1 94.19 176 ASN B N 1
ATOM 2905 C CA . ASN B 1 176 ? 7.344 4.746 -7.957 1 94.19 176 ASN B CA 1
ATOM 2906 C C . ASN B 1 176 ? 6.863 3.328 -8.258 1 94.19 176 ASN B C 1
ATOM 2908 O O . ASN B 1 176 ? 6.117 3.109 -9.211 1 94.19 176 ASN B O 1
ATOM 2912 N N . ASN B 1 177 ? 7.23 2.455 -7.352 1 92.31 177 ASN B N 1
ATOM 2913 C CA . ASN B 1 177 ? 7.039 1.068 -7.766 1 92.31 177 ASN B CA 1
ATOM 2914 C C . ASN B 1 177 ? 6.191 0.295 -6.758 1 92.31 177 ASN B C 1
ATOM 2916 O O . ASN B 1 177 ? 5.652 -0.764 -7.082 1 92.31 177 ASN B O 1
ATOM 2920 N N . ALA B 1 178 ? 6.012 0.81 -5.539 1 89.5 178 ALA B N 1
ATOM 2921 C CA . ALA B 1 178 ? 5.293 0.073 -4.504 1 89.5 178 ALA B CA 1
ATOM 2922 C C . ALA B 1 178 ? 3.973 0.758 -4.156 1 89.5 178 ALA B C 1
ATOM 2924 O O . ALA B 1 178 ? 3.158 0.211 -3.41 1 89.5 178 ALA B O 1
ATOM 2925 N N . ILE B 1 179 ? 3.76 1.981 -4.711 1 85.12 179 ILE B N 1
ATOM 2926 C CA . ILE B 1 179 ? 2.545 2.738 -4.426 1 85.12 179 ILE B CA 1
ATOM 2927 C C . ILE B 1 179 ? 1.808 3.039 -5.73 1 85.12 179 ILE B C 1
ATOM 2929 O O . ILE B 1 179 ? 2.418 3.473 -6.711 1 85.12 179 ILE B O 1
ATOM 2933 N N . TYR B 1 180 ? 0.489 2.691 -5.676 1 79.56 180 TYR B N 1
ATOM 2934 C CA . TYR B 1 180 ? -0.261 2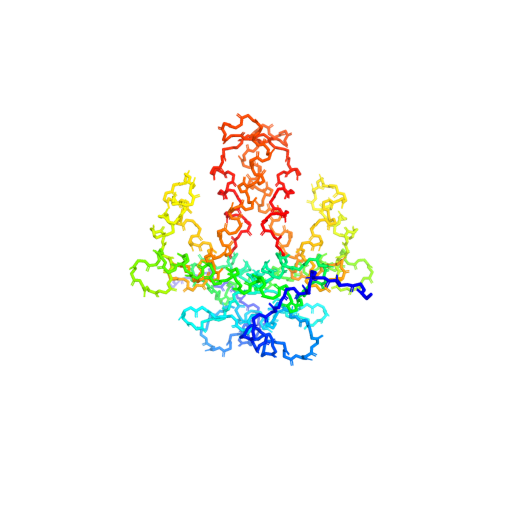.859 -6.914 1 79.56 180 TYR B CA 1
ATOM 2935 C C . TYR B 1 180 ? -1.459 3.779 -6.711 1 79.56 180 TYR B C 1
ATOM 2937 O O . TYR B 1 180 ? -2.025 3.834 -5.617 1 79.56 180 TYR B O 1
#

pLDDT: mean 92.52, std 12.65, range [27.77, 98.81]

InterPro domains:
  IPR002048 EF-hand domain [PF13499] (15-76)
  IPR002048 EF-hand domain [PF13499] (80-142)
  IPR002048 EF-hand domain [PS50222] (10-45)
  IPR002048 EF-hand domain [PS50222] (77-112)
  IPR002048 EF-hand domain [SM00054] (14-42)
  IPR002048 EF-hand domain [SM00054] (51-79)
  IPR002048 EF-hand domain [SM00054] (81-109)
  IPR002048 EF-hand domain [SM00054] (147-174)
  IPR011992 EF-hand domain pair [SSF47473] (13-174)
  IPR018247 EF-Hand 1, calcium-binding site [PS00018] (23-35)
  IPR018247 EF-Hand 1, calcium-binding site [PS00018] (90-102)
  IPR051426 Peflin/Sorcin Calcium-Binding [PTHR46212] (8-177)

Nearest PDB structures (foldseek):
  3aak-assembly1_A-2  TM=9.348E-01  e=7.538E-17  Homo sapiens
  5gqq-assembly1_C  TM=9.501E-01  e=1.552E-16  Homo sapiens
  2zn9-assembly1_B  TM=9.375E-01  e=1.641E-16  Homo sapiens
  5jjg-assembly1_A-2  TM=9.367E-01  e=3.378E-16  Mus musculus
  1hqv-assembly1_A  TM=9.595E-01  e=4.116E-15  Mus musculus

Organism: Varroa destructor (NCBI:txid109461)

Sequence (360 aa):
MAYNPYGAPSVNPQVQHMFMAVDKDRSGQITAKELQVALINSNWSPFNEETCRLMISMFDRDGTGTINLHEFQQLYDYIEQWKRCFQGFDQDKSGNISSDELHQALTTFGYRLSPHFSELLVRKFDRFGRRSMEFDSFIQACVMLKCLTDAFRMKDTAQNGTITVQYQDFLEMVFNNAIYMAYNPYGAPSVNPQVQHMFMAVDKDRSGQITAKELQVALINSNWSPFNEETCRLMISMFDRDGTGTINLHEFQQLYDYIEQWKRCFQGFDQDKSGNISSDELHQALTTFGYRLSPHFSELLVRKFDRFGRRSMEFDSFIQACVMLKCLTDAFRMKDTAQNGTITVQYQDFLEMVFNNAIY

Solvent-accessible surface area (backbone atoms only — not comparable to full-atom values): 19828 Å² total; per-residue (Å²): 129,89,76,74,73,82,56,77,80,78,73,55,66,68,54,52,55,49,48,58,67,37,20,78,82,67,72,67,46,37,41,42,67,38,47,26,76,67,36,64,33,77,83,67,41,65,39,52,65,66,46,31,40,39,54,39,60,73,44,21,84,84,70,76,74,34,26,38,67,70,36,42,48,53,49,50,53,50,50,52,52,50,49,54,53,50,56,68,41,23,79,85,67,74,55,41,36,39,35,68,35,43,38,52,45,42,43,72,75,66,48,91,70,54,66,66,54,27,40,50,50,23,56,44,42,26,86,77,77,70,62,25,19,43,55,52,36,47,52,43,51,52,51,34,50,50,39,44,49,51,51,47,50,70,58,18,79,81,69,73,56,48,34,74,44,41,55,67,56,49,51,49,50,44,52,72,36,71,47,97,128,88,77,72,75,82,57,76,81,79,73,55,65,69,52,53,55,48,48,59,66,37,19,76,83,68,73,67,47,37,42,42,68,37,46,24,76,67,36,63,33,76,83,69,40,65,38,52,65,67,44,31,37,39,53,39,62,74,44,22,84,83,68,75,73,32,28,39,69,71,37,41,49,55,50,50,55,51,52,53,51,49,49,54,52,50,57,69,41,22,79,84,66,75,54,40,34,40,35,68,34,42,38,51,47,43,43,74,75,66,48,91,72,56,66,65,53,28,41,50,50,24,56,45,44,27,87,77,78,69,65,25,19,44,54,51,39,47,51,44,52,52,52,35,50,50,41,44,48,52,50,48,52,71,57,20,77,80,68,72,55,48,34,74,42,39,54,68,56,49,52,50,50,45,53,70,35,71,45,95